Protein AF-A0A7S0RY19-F1 (afdb_monomer_lite)

Radius of gyration: 51.08 Å; chains: 1; bounding box: 83×59×169 Å

Sequence (248 aa):
MREFMHTEQRVLATMATYMGTRSIVTLHELECFVARQEDVERFDSLRLGPIFRVPYVATEFRLPPTMSAVPKVATREVLEVLWGLLDEDRRAHAPGGGGGVRVYRGGEHTVGIPQVAARLASMRGVNSLEELGVRITGLGYFMKPLREVRNEQREAADTYLAALKAQARERQRAQEGELAAQERALAAAVESAPVRLDQFVSTVHAGIAQAVQGLVARLQALQAASGTKEWLQPGAVPSSEDMDSMRE

Foldseek 3Di:
DVVLVVLVVVLVVLLCVVPVVDQKDAPQVNQVSSCVVVVHPGNVVSVPPDSCPPPVLCVQLVADPPDDDAAPDDVVVLLVLVLVLVVQLVLCVPVPRPDGDPPDDDPDSDDDPVSSFVVVCVVVVHDTVNNNRMHGNDCVVVVPVSVVVVVVVVVVVVVVVVVVVVVVVVVVVVVVVVVVVVVVVVVVCVVCVVVVVVVVVVVVVVVVVVVVVVVVVVVVVVVVVVPDDDDDDPDDDDDPPPPPDPDD

Secondary structure (DSSP, 8-state):
-HHHHHHHHHHHHHHHHHHHS-SEEEHHHHHHHHHHHTT-SSGGGGSS--GGGSHHHHHHTT--TT--S-----HHHHHHHHHHHHHHHHHHTSTT--S------SS-----HHHHHHHHHHHHT-S-SGGGTEEES-SHHHHHHHHHHHHHHHHHHHHHHHHHHHHHHHHHHHHHHHHHHHHHHHHHHHHTHHHHHHHHHHHHHHHHHHHHHHHHHHHHHHHHHH-------------TTSSSS---

Organism: NCBI:txid1034604

Structure (mmCIF, N/CA/C/O backbone):
data_AF-A0A7S0RY19-F1
#
_entry.id   AF-A0A7S0RY19-F1
#
loop_
_atom_site.group_PDB
_atom_site.id
_atom_site.type_symbol
_atom_site.label_atom_id
_atom_site.label_alt_id
_atom_site.label_comp_id
_atom_site.label_asym_id
_atom_site.label_entity_id
_atom_site.label_seq_id
_atom_site.pdbx_PDB_ins_code
_atom_site.Cartn_x
_atom_site.Cartn_y
_atom_site.Cartn_z
_atom_site.occupancy
_atom_site.B_iso_or_equiv
_atom_site.auth_seq_id
_atom_site.auth_comp_id
_atom_site.auth_asym_id
_atom_site.auth_atom_id
_atom_site.pdbx_PDB_model_num
ATOM 1 N N . MET A 1 1 ? -16.996 -14.432 40.982 1.00 71.06 1 MET A N 1
ATOM 2 C CA . MET A 1 1 ? -17.257 -12.977 40.847 1.00 71.06 1 MET A CA 1
ATOM 3 C C . MET A 1 1 ? -15.971 -12.149 40.850 1.00 71.06 1 MET A C 1
ATOM 5 O O . MET A 1 1 ? -15.799 -11.385 39.916 1.00 71.06 1 MET A O 1
ATOM 9 N N . ARG A 1 2 ? -15.035 -12.319 41.805 1.00 82.56 2 ARG A N 1
ATOM 10 C CA . ARG A 1 2 ? -13.745 -11.584 41.788 1.00 82.56 2 ARG A CA 1
ATOM 11 C C . ARG A 1 2 ? -12.867 -11.885 40.565 1.00 82.56 2 ARG A C 1
ATOM 13 O O . ARG A 1 2 ? -12.344 -10.954 39.976 1.00 82.56 2 ARG A O 1
ATOM 20 N N . GLU A 1 3 ? -12.751 -13.152 40.169 1.00 84.12 3 GLU A N 1
ATOM 21 C CA . GLU A 1 3 ? -11.958 -13.550 38.991 1.00 84.12 3 GLU A CA 1
ATOM 22 C C . GLU A 1 3 ? -12.498 -12.936 37.696 1.00 84.12 3 GLU A C 1
ATOM 24 O O . GLU A 1 3 ? -11.739 -12.353 36.937 1.00 84.12 3 GLU A O 1
ATOM 29 N N . PHE A 1 4 ? -13.821 -12.966 37.501 1.00 86.25 4 PHE A N 1
ATOM 30 C CA . PHE A 1 4 ? -14.480 -12.337 36.353 1.00 86.25 4 PHE A CA 1
ATOM 31 C C . PHE A 1 4 ? -14.190 -10.831 36.271 1.00 86.25 4 PHE A C 1
ATOM 33 O O . PHE A 1 4 ? -13.752 -10.347 35.234 1.00 86.25 4 PHE A O 1
ATOM 40 N N . MET A 1 5 ? -14.362 -10.111 37.387 1.00 89.75 5 MET A N 1
ATOM 41 C CA . MET A 1 5 ? -14.070 -8.674 37.460 1.00 89.75 5 MET A CA 1
ATOM 42 C C . MET A 1 5 ? -12.592 -8.375 37.177 1.00 89.75 5 MET A C 1
ATOM 44 O O . MET A 1 5 ? -12.265 -7.369 36.555 1.00 89.75 5 MET A O 1
ATOM 48 N N . HIS A 1 6 ? -11.688 -9.252 37.616 1.00 91.00 6 HIS A N 1
ATOM 49 C CA . HIS A 1 6 ? -10.260 -9.101 37.360 1.00 91.00 6 HIS A CA 1
ATOM 50 C C . HIS A 1 6 ? -9.914 -9.310 35.878 1.00 91.00 6 HIS A C 1
ATOM 52 O O . HIS A 1 6 ? -9.160 -8.520 35.310 1.00 91.00 6 HIS A O 1
ATOM 58 N N . THR A 1 7 ? -10.494 -10.328 35.233 1.00 91.50 7 THR A N 1
ATOM 59 C CA . THR A 1 7 ? -10.349 -10.553 33.787 1.00 91.50 7 THR A CA 1
ATOM 60 C C . THR A 1 7 ? -10.906 -9.379 32.989 1.00 91.50 7 THR A C 1
ATOM 62 O O . THR A 1 7 ? -10.226 -8.874 32.101 1.00 91.50 7 THR A O 1
ATOM 65 N N . GLU A 1 8 ? -12.098 -8.889 33.334 1.00 92.62 8 GLU A N 1
ATOM 66 C CA . GLU A 1 8 ? -12.710 -7.732 32.675 1.00 92.62 8 GLU A CA 1
ATOM 67 C C . GLU A 1 8 ? -11.808 -6.489 32.758 1.00 92.62 8 GLU A C 1
ATOM 69 O O . GLU A 1 8 ? -11.529 -5.855 31.741 1.00 92.62 8 GLU A O 1
ATOM 74 N N . GLN A 1 9 ? -11.274 -6.179 33.944 1.00 93.19 9 GLN A N 1
ATOM 75 C CA . GLN A 1 9 ? -10.358 -5.049 34.135 1.00 93.19 9 GLN A CA 1
ATOM 76 C C . GLN A 1 9 ? -9.069 -5.186 33.317 1.00 93.19 9 GLN A C 1
ATOM 78 O O . GLN A 1 9 ? -8.625 -4.214 32.703 1.00 93.19 9 GLN A O 1
ATOM 83 N N . ARG A 1 10 ? -8.470 -6.382 33.279 1.00 94.81 10 ARG A N 1
ATOM 84 C CA . ARG A 1 10 ? -7.261 -6.654 32.484 1.00 94.81 10 ARG A CA 1
ATOM 85 C C . ARG A 1 10 ? -7.514 -6.509 30.986 1.00 94.81 10 ARG A C 1
ATOM 87 O O . ARG A 1 10 ? -6.726 -5.868 30.288 1.00 94.81 10 ARG A O 1
ATOM 94 N N . VAL A 1 11 ? -8.631 -7.046 30.503 1.00 96.00 11 VAL A N 1
ATOM 95 C CA . VAL A 1 11 ? -9.046 -6.933 29.102 1.00 96.00 11 VAL A CA 1
ATOM 96 C C . VAL A 1 11 ? -9.276 -5.471 28.720 1.00 96.00 11 VAL A C 1
ATOM 98 O O . VAL A 1 11 ? -8.753 -5.020 27.701 1.00 96.00 11 VAL A O 1
ATOM 101 N N . LEU A 1 12 ? -9.980 -4.701 29.554 1.00 95.62 12 LEU A N 1
ATOM 102 C CA . LEU A 1 12 ? -10.204 -3.271 29.323 1.00 95.62 12 LEU A CA 1
ATOM 103 C C . LEU A 1 12 ? -8.894 -2.478 29.285 1.00 95.62 12 LEU A C 1
ATOM 105 O O . LEU A 1 12 ? -8.699 -1.670 28.377 1.00 95.62 12 LEU A O 1
ATOM 109 N N . ALA A 1 13 ? -7.973 -2.740 30.217 1.00 96.00 13 ALA A N 1
ATOM 110 C CA . ALA A 1 13 ? -6.650 -2.120 30.212 1.00 96.00 13 ALA A CA 1
ATOM 111 C C . ALA A 1 13 ? -5.887 -2.445 28.916 1.00 96.00 13 ALA A C 1
ATOM 113 O O . ALA A 1 13 ? -5.350 -1.549 28.267 1.00 96.00 13 ALA A O 1
ATOM 114 N N . THR A 1 14 ? -5.919 -3.708 28.486 1.00 96.38 14 THR A N 1
ATOM 115 C CA . THR A 1 14 ? -5.275 -4.180 27.252 1.00 96.38 14 THR A CA 1
ATOM 116 C C . THR A 1 14 ? -5.845 -3.488 26.014 1.00 96.38 14 THR A C 1
ATOM 118 O O . THR A 1 14 ? -5.090 -3.011 25.163 1.00 96.38 14 THR A O 1
ATOM 121 N N . MET A 1 15 ? -7.174 -3.376 25.920 1.00 96.81 15 MET A N 1
ATOM 122 C CA . MET A 1 15 ? -7.850 -2.661 24.835 1.00 96.81 15 MET A CA 1
ATOM 123 C C . MET A 1 15 ? -7.471 -1.180 24.809 1.00 96.81 15 MET A C 1
ATOM 125 O O . MET A 1 15 ? -7.141 -0.647 23.747 1.00 96.81 15 MET A O 1
ATOM 129 N N . ALA A 1 16 ? -7.482 -0.521 25.969 1.00 95.56 16 ALA A N 1
ATOM 130 C CA . ALA A 1 16 ? -7.140 0.891 26.086 1.00 95.56 16 ALA A CA 1
ATOM 131 C C . ALA A 1 16 ? -5.687 1.156 25.673 1.00 95.56 16 ALA A C 1
ATOM 133 O O . ALA A 1 16 ? -5.424 2.067 24.888 1.00 95.56 16 ALA A O 1
ATOM 134 N N . THR A 1 17 ? -4.742 0.320 26.111 1.00 95.50 17 THR A N 1
ATOM 135 C CA . THR A 1 17 ? -3.338 0.411 25.687 1.00 95.50 17 THR A CA 1
ATOM 136 C C . THR A 1 17 ? -3.181 0.156 24.185 1.00 95.50 17 THR A C 1
ATOM 138 O O . THR A 1 17 ? -2.469 0.898 23.503 1.00 95.50 17 THR A O 1
ATOM 141 N N . TYR A 1 18 ? -3.866 -0.851 23.632 1.00 95.31 18 TYR A N 1
ATOM 142 C CA . TYR A 1 18 ? -3.811 -1.148 22.197 1.00 95.31 18 TYR A CA 1
ATOM 143 C C . TYR A 1 18 ? -4.299 0.030 21.347 1.00 95.31 18 TYR A C 1
ATOM 145 O O . TYR A 1 18 ? -3.664 0.378 20.350 1.00 95.31 18 TYR A O 1
ATOM 153 N N . MET A 1 19 ? -5.413 0.646 21.750 1.00 93.75 19 MET A N 1
ATOM 154 C CA . MET A 1 19 ? -6.037 1.761 21.037 1.00 93.75 19 MET A CA 1
ATOM 155 C C . MET A 1 19 ? -5.356 3.107 21.278 1.00 93.75 19 MET A C 1
ATOM 157 O O . MET A 1 19 ? -5.422 3.975 20.410 1.00 93.75 19 MET A O 1
ATOM 161 N N . GLY A 1 20 ? -4.717 3.294 22.434 1.00 91.19 20 GLY A N 1
ATOM 162 C CA . GLY A 1 20 ? -3.959 4.503 22.758 1.00 91.19 20 GLY A CA 1
ATOM 163 C C . GLY A 1 20 ? -2.620 4.594 22.023 1.00 91.19 20 GLY A C 1
ATOM 164 O O . GLY A 1 20 ? -2.109 5.687 21.809 1.00 91.19 20 GLY A O 1
ATOM 165 N N . THR A 1 21 ? -2.064 3.459 21.595 1.00 90.38 21 THR A N 1
ATOM 166 C CA . THR A 1 21 ? -0.763 3.388 20.905 1.00 90.38 21 THR A CA 1
ATOM 167 C C . THR A 1 21 ? -0.866 3.388 19.379 1.00 90.38 21 THR A C 1
ATOM 169 O O . THR A 1 21 ? 0.157 3.443 18.699 1.00 90.38 21 TH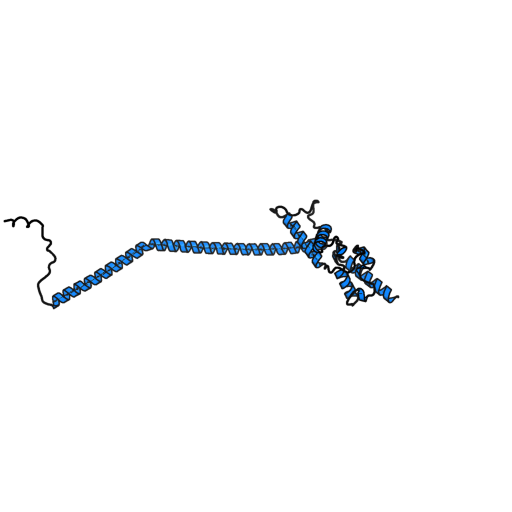R A O 1
ATOM 172 N N . ARG A 1 22 ? -2.079 3.326 18.813 1.00 91.44 22 ARG A N 1
ATOM 173 C CA . ARG A 1 22 ? -2.298 3.184 17.367 1.00 91.44 22 ARG A CA 1
ATOM 174 C C . ARG A 1 22 ? -3.290 4.208 16.840 1.00 91.44 22 ARG A C 1
ATOM 176 O O . ARG A 1 22 ? -4.377 4.375 17.385 1.00 91.44 22 ARG A O 1
ATOM 183 N N . SER A 1 23 ? -2.936 4.844 15.724 1.00 91.44 23 SER A N 1
ATOM 184 C CA . SER A 1 23 ? -3.823 5.804 15.054 1.00 91.44 23 SER A CA 1
ATOM 185 C C . SER A 1 23 ? -4.816 5.154 14.090 1.00 91.44 23 SER A C 1
ATOM 187 O O . SER A 1 23 ? -5.835 5.761 13.774 1.00 91.44 23 SER A O 1
ATOM 189 N N . ILE A 1 24 ? -4.530 3.932 13.633 1.00 93.75 24 ILE A N 1
ATOM 190 C CA . ILE A 1 24 ? -5.435 3.087 12.848 1.00 93.75 24 ILE A CA 1
ATOM 191 C C . ILE A 1 24 ? -5.617 1.792 13.631 1.00 93.75 24 ILE A C 1
ATOM 193 O O . ILE A 1 24 ? -4.640 1.145 14.008 1.00 93.75 24 ILE A O 1
ATOM 197 N N . VAL A 1 25 ? -6.868 1.446 13.905 1.00 95.44 25 VAL A N 1
ATOM 198 C CA . VAL A 1 25 ? -7.249 0.279 14.694 1.00 95.44 25 VAL A CA 1
ATOM 199 C C . VAL A 1 25 ? -8.407 -0.396 13.979 1.00 95.44 25 VAL A C 1
ATOM 201 O O . VAL A 1 25 ? -9.412 0.248 13.680 1.00 95.44 25 VAL A O 1
ATOM 204 N N . THR A 1 26 ? -8.286 -1.693 13.725 1.00 96.69 26 THR A N 1
ATOM 205 C CA . THR A 1 26 ? -9.406 -2.516 13.268 1.00 96.69 26 THR A CA 1
ATOM 206 C C . THR A 1 26 ? -9.917 -3.366 14.422 1.00 96.69 26 THR A C 1
ATOM 208 O O . THR A 1 26 ? -9.141 -3.850 15.251 1.00 96.69 26 THR A O 1
ATOM 211 N N . LEU A 1 27 ? -11.232 -3.547 14.494 1.00 96.38 27 LEU A N 1
ATOM 212 C CA . LEU A 1 27 ? -11.869 -4.342 15.535 1.00 96.38 27 LEU A CA 1
ATOM 213 C C . LEU A 1 27 ? -11.418 -5.804 15.465 1.00 96.38 27 LEU A C 1
ATOM 215 O O . LEU A 1 27 ? -11.209 -6.434 16.497 1.00 96.38 27 LEU A O 1
ATOM 219 N N . HIS A 1 28 ? -11.196 -6.311 14.252 1.00 96.25 28 HIS A N 1
ATOM 220 C CA . HIS A 1 28 ? -10.679 -7.653 14.013 1.00 96.25 28 HIS A CA 1
ATOM 221 C C . HIS A 1 28 ? -9.291 -7.875 14.628 1.00 96.25 28 HIS A C 1
ATOM 223 O O . HIS A 1 28 ? -9.062 -8.869 15.319 1.00 96.25 28 HIS A O 1
ATOM 229 N N . GLU A 1 29 ? -8.353 -6.951 14.411 1.00 96.81 29 GLU A N 1
ATOM 230 C CA . GLU A 1 29 ? -7.007 -7.084 14.974 1.00 96.81 29 GLU A CA 1
ATOM 231 C C . GLU A 1 29 ? -6.984 -6.808 16.476 1.00 96.81 29 GLU A C 1
ATOM 233 O O . GLU A 1 29 ? -6.188 -7.430 17.178 1.00 96.81 29 GLU A O 1
ATOM 238 N N . LEU A 1 30 ? -7.863 -5.934 16.982 1.00 97.06 30 LEU A N 1
ATOM 239 C CA . LEU A 1 30 ? -8.049 -5.741 18.420 1.00 97.06 30 LEU A CA 1
ATOM 240 C C . LEU A 1 30 ? -8.539 -7.034 19.088 1.00 97.06 30 LEU A C 1
ATOM 242 O O . LEU A 1 30 ? -7.975 -7.447 20.099 1.00 97.06 30 LEU A O 1
ATOM 246 N N . GLU A 1 31 ? -9.540 -7.697 18.508 1.00 96.44 31 GLU A N 1
ATOM 247 C CA . GLU A 1 31 ? -10.066 -8.979 18.988 1.00 96.44 31 GLU A CA 1
ATOM 248 C C . GLU A 1 31 ? -8.975 -10.049 19.050 1.00 96.44 31 GLU A C 1
ATOM 250 O O . GLU A 1 31 ? -8.756 -10.673 20.090 1.00 96.44 31 GLU A O 1
ATOM 255 N N . CYS A 1 32 ? -8.234 -10.203 17.951 1.00 95.81 32 CYS A N 1
ATOM 256 C CA . CYS A 1 32 ? -7.119 -11.138 17.862 1.00 95.81 32 CYS A CA 1
ATOM 257 C C . CYS A 1 32 ? -5.994 -10.788 18.846 1.00 95.81 32 CYS A C 1
ATOM 259 O O . CYS A 1 32 ? -5.360 -11.683 19.403 1.00 95.81 32 CYS A O 1
ATOM 261 N N . PHE A 1 33 ? -5.719 -9.500 19.061 1.00 96.56 33 PHE A N 1
ATOM 262 C CA . PHE A 1 33 ? -4.698 -9.059 20.003 1.00 96.56 33 PHE A CA 1
ATOM 263 C C . PHE A 1 33 ? -5.080 -9.397 21.441 1.00 96.56 33 PHE A C 1
ATOM 265 O O . PHE A 1 33 ? -4.265 -9.974 22.153 1.00 96.56 33 PHE A O 1
ATOM 272 N N . VAL A 1 34 ? -6.310 -9.088 21.855 1.00 96.69 34 VAL A N 1
ATOM 273 C CA . VAL A 1 34 ? -6.777 -9.392 23.212 1.00 96.69 34 VAL A CA 1
ATOM 274 C C . VAL A 1 34 ? -6.789 -10.898 23.457 1.00 96.69 34 VAL A C 1
ATOM 276 O O . VAL A 1 34 ? -6.270 -11.337 24.478 1.00 96.69 34 VAL A O 1
ATOM 279 N N . ALA A 1 35 ? -7.296 -11.695 22.510 1.00 95.69 35 ALA A N 1
ATOM 280 C CA . ALA A 1 35 ? -7.290 -13.153 22.631 1.00 95.69 35 ALA A CA 1
ATOM 281 C C . ALA A 1 35 ? -5.867 -13.703 22.851 1.00 95.69 35 ALA A C 1
ATOM 283 O O . ALA A 1 35 ? -5.640 -14.499 23.756 1.00 95.69 35 ALA A O 1
ATOM 284 N N . ARG A 1 36 ? -4.882 -13.192 22.098 1.00 96.12 36 ARG A N 1
ATOM 285 C CA . ARG A 1 36 ? -3.467 -13.557 22.275 1.00 96.12 36 ARG A CA 1
ATOM 286 C C . ARG A 1 36 ? -2.879 -13.101 23.610 1.00 96.12 36 ARG A C 1
ATOM 288 O O . ARG A 1 36 ? -2.062 -13.820 24.166 1.00 96.12 36 ARG A O 1
ATOM 295 N N . GLN A 1 37 ? -3.235 -11.914 24.102 1.00 95.81 37 GLN A N 1
ATOM 296 C CA . GLN A 1 37 ? -2.739 -11.416 25.393 1.00 95.81 37 GLN A CA 1
ATOM 297 C C . GLN A 1 37 ? -3.299 -12.206 26.580 1.00 95.81 37 GLN A C 1
ATOM 299 O O . GLN A 1 37 ? -2.629 -12.336 27.599 1.00 95.81 37 GLN A O 1
ATOM 304 N N . GLU A 1 38 ? -4.508 -12.743 26.439 1.00 94.12 38 GLU A N 1
ATOM 305 C CA . GLU A 1 38 ? -5.159 -13.578 27.451 1.00 94.12 38 GLU A CA 1
ATOM 306 C C . GLU A 1 38 ? -4.889 -15.083 27.268 1.00 94.12 38 GLU A C 1
ATOM 308 O O . GLU A 1 38 ? -5.468 -15.889 27.990 1.00 94.12 38 GLU A O 1
ATOM 313 N N . ASP A 1 39 ? -4.015 -15.460 26.327 1.00 94.62 39 ASP A N 1
ATOM 314 C CA . ASP A 1 39 ? -3.657 -16.850 26.001 1.00 94.62 39 ASP A CA 1
ATOM 315 C C . ASP A 1 39 ? -4.877 -17.746 25.696 1.00 94.62 39 ASP A C 1
ATOM 317 O O . ASP A 1 39 ? -4.993 -18.890 26.134 1.00 94.62 39 ASP A O 1
ATOM 321 N N . VAL A 1 40 ? -5.828 -17.202 24.930 1.00 95.00 40 VAL A N 1
ATOM 322 C CA . VAL A 1 40 ? -7.027 -17.912 24.463 1.00 95.00 40 VAL A CA 1
ATOM 323 C C . VAL A 1 40 ? -7.124 -17.900 22.938 1.00 95.00 40 VAL A C 1
ATOM 325 O O . VAL A 1 40 ? -6.678 -16.970 22.270 1.00 95.00 40 VAL A O 1
ATOM 328 N N . GLU A 1 41 ? -7.762 -18.921 22.359 1.00 93.81 41 GLU A N 1
ATOM 329 C CA . GLU A 1 41 ? -7.923 -19.016 20.897 1.00 93.81 41 GLU A CA 1
ATOM 330 C C . GLU A 1 41 ? -8.796 -17.881 20.331 1.00 93.81 41 GLU A C 1
ATOM 332 O O . GLU A 1 41 ? -8.532 -17.363 19.245 1.00 93.81 41 GLU A O 1
ATOM 337 N N . ARG A 1 42 ? -9.863 -17.507 21.050 1.00 93.25 42 ARG A N 1
ATOM 338 C CA . ARG A 1 42 ? -10.876 -16.536 20.610 1.00 93.25 42 ARG A CA 1
ATOM 339 C C . ARG A 1 42 ? -11.347 -15.685 21.776 1.00 93.25 42 ARG A C 1
ATOM 341 O O . ARG A 1 42 ? -11.389 -16.158 22.910 1.00 93.25 42 ARG A O 1
ATOM 348 N N . PHE A 1 43 ? -11.772 -14.460 21.478 1.00 93.69 43 PHE A N 1
ATOM 349 C CA . PHE A 1 43 ? -12.294 -13.532 22.482 1.00 93.69 43 PHE A CA 1
ATOM 350 C C . PHE A 1 43 ? -13.498 -14.106 23.247 1.00 93.69 43 PHE A C 1
ATOM 352 O O . PHE A 1 43 ? -13.581 -13.957 24.463 1.00 93.69 43 PHE A O 1
ATOM 359 N N . ASP A 1 44 ? -14.374 -14.849 22.566 1.00 91.69 44 ASP A N 1
ATOM 360 C CA . ASP A 1 44 ? -15.553 -15.483 23.172 1.00 91.69 44 ASP A CA 1
ATOM 361 C C . ASP A 1 44 ? -15.210 -16.423 24.344 1.00 91.69 44 ASP A C 1
ATOM 363 O O . ASP A 1 44 ? -16.006 -16.576 25.276 1.00 91.69 44 ASP A O 1
ATOM 367 N N . SER A 1 45 ? -14.003 -17.004 24.360 1.00 93.44 45 SER A N 1
ATOM 368 C CA . SER A 1 45 ? -13.525 -17.862 25.453 1.00 93.44 45 SER A CA 1
ATOM 369 C C . SER A 1 45 ? -13.395 -17.118 26.787 1.00 93.44 45 SER A C 1
ATOM 371 O O . SER A 1 45 ? -13.438 -17.748 27.844 1.00 93.44 45 SER A O 1
ATOM 373 N N . LEU A 1 46 ? -13.301 -15.784 26.760 1.00 91.50 46 LEU A N 1
ATOM 374 C CA . LEU A 1 46 ? -13.219 -14.931 27.949 1.00 91.50 46 LEU A CA 1
ATOM 375 C C . LEU A 1 46 ? -14.568 -14.769 28.663 1.00 91.50 46 LEU A C 1
ATOM 377 O O . LEU A 1 46 ? -14.612 -14.231 29.766 1.00 91.50 46 LEU A O 1
ATOM 381 N N . ARG A 1 47 ? -15.676 -15.230 28.058 1.00 91.06 47 ARG A N 1
ATOM 382 C CA . ARG A 1 47 ? -17.045 -15.117 28.600 1.00 91.06 47 ARG A CA 1
ATOM 383 C C . ARG A 1 47 ? -17.486 -13.675 28.899 1.00 91.06 47 ARG A C 1
ATOM 385 O O . ARG A 1 47 ? -18.409 -13.466 29.681 1.00 91.06 47 ARG A O 1
ATOM 392 N N . LEU A 1 48 ? -16.869 -12.693 28.239 1.00 90.56 48 LEU A N 1
ATOM 393 C CA . LEU A 1 48 ? -17.249 -11.272 28.284 1.00 90.56 48 LEU A CA 1
ATOM 394 C C . LEU A 1 48 ? -18.316 -10.915 27.230 1.00 90.56 48 LEU A C 1
ATOM 396 O O . LEU A 1 48 ? -18.668 -9.750 27.058 1.00 90.56 48 LEU A O 1
ATOM 400 N N . GLY A 1 49 ? -18.828 -11.924 26.518 1.00 90.56 49 GLY A N 1
ATOM 401 C CA . GLY A 1 49 ? -19.625 -11.742 25.310 1.00 90.56 49 GLY A CA 1
ATOM 402 C C . GLY A 1 49 ? -18.747 -11.405 24.100 1.00 90.56 49 GLY A C 1
ATOM 403 O O . GLY A 1 49 ? -17.522 -11.430 24.203 1.00 90.56 49 GLY A O 1
ATOM 404 N N . PRO A 1 50 ? -19.355 -11.103 22.946 1.00 92.75 50 PRO A N 1
ATOM 405 C CA . PRO A 1 50 ? -18.599 -10.742 21.759 1.00 92.75 50 PRO A CA 1
ATOM 406 C C . PRO A 1 50 ? -18.011 -9.332 21.891 1.00 92.75 50 PRO A C 1
ATOM 408 O O . PRO A 1 50 ? -18.645 -8.425 22.439 1.00 92.75 50 PRO A O 1
ATOM 411 N N . ILE A 1 51 ? -16.822 -9.116 21.326 1.00 94.75 51 ILE A N 1
ATOM 412 C CA . ILE A 1 51 ? -16.054 -7.873 21.510 1.00 94.75 51 ILE A CA 1
ATOM 413 C C . ILE A 1 51 ? -16.826 -6.603 21.114 1.00 94.75 51 ILE A C 1
ATOM 415 O O . ILE A 1 51 ? -16.719 -5.580 21.784 1.00 94.75 51 ILE A O 1
ATOM 419 N N . PHE A 1 52 ? -17.666 -6.669 20.078 1.00 93.00 52 PHE A N 1
ATOM 420 C CA . PHE A 1 52 ? -18.469 -5.535 19.603 1.00 93.00 52 PHE A CA 1
ATOM 421 C C . PHE A 1 52 ? -19.608 -5.132 20.556 1.00 93.00 52 PHE A C 1
ATOM 423 O O . PHE A 1 52 ? -20.205 -4.072 20.381 1.00 93.00 52 PHE A O 1
ATOM 430 N N . ARG A 1 53 ? -19.929 -5.960 21.560 1.00 91.88 53 ARG A N 1
ATOM 431 C CA . ARG A 1 53 ? -20.913 -5.644 22.609 1.00 91.88 53 ARG A CA 1
ATOM 432 C C . ARG A 1 53 ? -20.271 -5.095 23.880 1.00 91.88 53 ARG A C 1
ATOM 434 O O . ARG A 1 53 ? -20.996 -4.620 24.749 1.00 91.88 53 ARG A O 1
ATOM 441 N N . VAL A 1 54 ? -18.941 -5.111 23.983 1.00 92.06 54 VAL A N 1
ATOM 442 C CA . VAL A 1 54 ? -18.230 -4.493 25.106 1.00 92.06 54 VAL A CA 1
ATOM 443 C C . VAL A 1 54 ? -18.458 -2.975 25.046 1.00 92.06 54 VAL A C 1
ATOM 445 O O . VAL A 1 54 ? -18.111 -2.365 24.031 1.00 92.06 54 VAL A O 1
ATOM 448 N N . PRO A 1 55 ? -19.004 -2.329 26.099 1.00 91.69 55 PRO A N 1
ATOM 449 C CA . PRO A 1 55 ? -19.391 -0.913 26.049 1.00 91.69 55 PRO A CA 1
ATOM 450 C C . PRO A 1 55 ? -18.260 0.029 25.630 1.00 91.69 55 PRO A C 1
ATOM 452 O O . PRO A 1 55 ? -18.476 0.967 24.861 1.00 91.69 55 PRO A O 1
ATOM 455 N N . TYR A 1 56 ? -17.040 -0.254 26.091 1.00 93.44 56 TYR A N 1
ATOM 456 C CA . TYR A 1 56 ? -15.849 0.508 25.727 1.00 93.44 56 TYR A CA 1
ATOM 457 C C . TYR A 1 56 ? -15.585 0.471 24.214 1.00 93.44 56 TYR A C 1
ATOM 459 O O . TYR A 1 56 ? -15.419 1.509 23.580 1.00 93.44 56 TYR A O 1
ATOM 467 N N . VAL A 1 57 ? -15.641 -0.721 23.616 1.00 94.50 57 VAL A N 1
ATOM 468 C CA . VAL A 1 57 ? -15.431 -0.934 22.179 1.00 94.50 57 VAL A CA 1
ATOM 469 C C . VAL A 1 57 ? -16.560 -0.317 21.358 1.00 94.50 57 VAL A C 1
ATOM 471 O O . VAL A 1 57 ? -16.297 0.404 20.397 1.00 94.50 57 VAL A O 1
ATOM 474 N N . ALA A 1 58 ? -17.814 -0.553 21.750 1.00 92.81 58 ALA A N 1
ATOM 475 C CA . ALA A 1 58 ? -18.975 0.004 21.062 1.00 92.81 58 ALA A CA 1
ATOM 476 C C . ALA A 1 58 ? -18.910 1.539 20.987 1.00 92.81 58 ALA A C 1
ATOM 478 O O . ALA A 1 58 ? -19.249 2.122 19.958 1.00 92.81 58 ALA A O 1
ATOM 479 N N . THR A 1 59 ? -18.410 2.179 22.049 1.00 92.75 59 THR A N 1
ATOM 480 C CA . THR A 1 59 ? -18.249 3.637 22.123 1.00 92.75 59 THR A CA 1
ATOM 481 C C . THR A 1 59 ? -17.074 4.129 21.275 1.00 92.75 59 THR A C 1
ATOM 483 O O . THR A 1 59 ? -17.246 5.040 20.467 1.00 92.75 59 THR A O 1
ATOM 486 N N . GLU A 1 60 ? -15.892 3.521 21.410 1.00 93.38 60 GLU A N 1
ATOM 487 C CA . GLU A 1 60 ? -14.676 3.961 20.705 1.00 93.38 60 GLU A CA 1
ATOM 488 C C . GLU A 1 60 ? -14.764 3.795 19.183 1.00 93.38 60 GLU A C 1
ATOM 490 O O . GLU A 1 60 ? -14.219 4.612 18.439 1.00 93.38 60 GLU A O 1
ATOM 495 N N . PHE A 1 61 ? -15.461 2.759 18.711 1.00 94.12 61 PHE A N 1
ATOM 496 C CA . PHE A 1 61 ? -15.653 2.492 17.283 1.00 94.12 61 PHE A CA 1
ATOM 497 C C . PHE A 1 61 ? -16.992 2.999 16.738 1.00 94.12 61 PHE A C 1
ATOM 499 O O . PHE A 1 61 ? -17.227 2.885 15.538 1.00 94.12 61 PHE A O 1
ATOM 506 N N . ARG A 1 62 ? -17.869 3.539 17.600 1.00 93.31 62 ARG A N 1
ATOM 507 C CA . ARG A 1 62 ? -19.223 4.004 17.243 1.00 93.31 62 ARG A CA 1
ATOM 508 C C . ARG A 1 62 ? -20.029 2.949 16.475 1.00 93.31 62 ARG A C 1
ATOM 510 O O . ARG A 1 62 ? -20.699 3.255 15.494 1.00 93.31 62 ARG A O 1
ATOM 517 N N . LEU A 1 63 ? -19.935 1.697 16.918 1.00 92.94 63 LEU A N 1
ATOM 518 C CA . LEU A 1 63 ? -20.481 0.554 16.187 1.00 92.94 63 LEU A CA 1
ATOM 519 C C . LEU A 1 63 ? -22.009 0.648 16.063 1.00 92.94 63 LEU A C 1
ATOM 521 O O . LEU A 1 63 ? -22.684 0.998 17.038 1.00 92.94 63 LEU A O 1
ATOM 525 N N . PRO A 1 64 ? -22.584 0.283 14.904 1.00 91.56 64 PRO A N 1
ATOM 526 C CA . PRO A 1 64 ? -24.026 0.253 14.755 1.00 91.56 64 PRO A CA 1
ATOM 527 C C . PRO A 1 64 ? -24.623 -0.855 15.641 1.00 91.56 64 PRO A C 1
ATOM 529 O O . PRO A 1 64 ? -24.079 -1.960 15.722 1.00 91.56 64 PRO A O 1
ATOM 532 N N . PRO A 1 65 ? -25.785 -0.627 16.277 1.00 87.06 65 PRO A N 1
ATOM 533 C CA . PRO A 1 65 ? -26.407 -1.620 17.157 1.00 87.06 65 PRO A CA 1
ATOM 534 C C . PRO A 1 65 ? -26.825 -2.902 16.414 1.00 87.06 65 PRO A C 1
ATOM 536 O O . PRO A 1 65 ? -26.950 -3.965 17.034 1.00 87.06 65 PRO A O 1
ATOM 539 N N . THR A 1 66 ? -27.015 -2.797 15.094 1.00 88.56 66 THR A N 1
ATOM 540 C CA . THR A 1 66 ? -27.358 -3.876 14.156 1.00 88.56 66 THR A CA 1
ATOM 541 C C . THR A 1 66 ? -26.181 -4.791 13.816 1.00 88.56 66 THR A C 1
ATOM 543 O O . THR A 1 66 ? -26.382 -5.814 13.164 1.00 88.56 66 THR A O 1
ATOM 546 N N . MET A 1 67 ? -24.964 -4.467 14.263 1.00 89.88 67 MET A N 1
ATOM 547 C CA . MET A 1 67 ? -23.780 -5.290 14.039 1.00 89.88 67 MET A CA 1
ATOM 548 C C . MET A 1 67 ? -23.945 -6.673 14.682 1.00 89.88 67 MET A C 1
ATOM 550 O O . MET A 1 67 ? -24.242 -6.804 15.877 1.00 89.88 67 MET A O 1
ATOM 554 N N . SER A 1 68 ? -23.763 -7.710 13.867 1.00 89.81 68 SER A N 1
ATOM 555 C CA . SER A 1 68 ? -23.945 -9.113 14.256 1.00 89.81 68 SER A CA 1
ATOM 556 C C . SER A 1 68 ? -22.636 -9.897 14.338 1.00 89.81 68 SER A C 1
ATOM 558 O O . SER A 1 68 ? -22.578 -10.905 15.037 1.00 89.81 68 SER A O 1
ATOM 560 N N . ALA A 1 69 ? -21.586 -9.437 13.657 1.00 91.25 69 ALA A N 1
ATOM 561 C CA . ALA A 1 69 ? -20.272 -10.064 13.637 1.00 91.25 69 ALA A CA 1
ATOM 562 C C . ALA A 1 69 ? -19.174 -9.015 13.428 1.00 91.25 69 ALA A C 1
ATOM 564 O O . ALA A 1 69 ? -19.448 -7.924 12.928 1.00 91.25 69 ALA A O 1
ATOM 565 N N . VAL A 1 70 ? -17.933 -9.364 13.778 1.00 91.44 70 VAL A N 1
ATOM 566 C CA . VAL A 1 70 ? -16.744 -8.536 13.530 1.00 91.44 70 VAL A CA 1
ATOM 567 C C . VAL A 1 70 ? -16.317 -8.660 12.057 1.00 91.44 70 VAL A C 1
ATOM 569 O O . VAL A 1 70 ? -15.965 -9.760 11.617 1.00 91.44 70 VAL A O 1
ATOM 572 N N . PRO A 1 71 ? -16.314 -7.566 11.273 1.00 93.06 71 PRO A N 1
ATOM 573 C CA . PRO A 1 71 ? -15.800 -7.556 9.913 1.00 93.06 71 PRO A CA 1
ATOM 574 C C . PRO A 1 71 ? -14.310 -7.872 9.908 1.00 93.06 71 PRO A C 1
ATOM 576 O O . PRO A 1 71 ? -13.539 -7.297 10.675 1.00 93.06 71 PRO A O 1
ATOM 579 N N . LYS A 1 72 ? -13.883 -8.754 9.004 1.00 94.44 72 LYS A N 1
ATOM 580 C CA . LYS A 1 72 ? -12.471 -9.118 8.828 1.00 94.44 72 LYS A CA 1
ATOM 581 C C . LYS A 1 72 ? -11.739 -8.072 7.989 1.00 94.44 72 LYS A C 1
ATOM 583 O O . LYS A 1 72 ? -11.340 -8.340 6.859 1.00 94.44 72 LYS A O 1
ATOM 588 N N . VAL A 1 73 ? -11.604 -6.873 8.541 1.00 95.19 73 VAL A N 1
ATOM 589 C CA . VAL A 1 73 ? -10.814 -5.784 7.959 1.00 95.19 73 VAL A CA 1
ATOM 590 C C . VAL A 1 73 ? -9.484 -5.714 8.695 1.00 95.19 73 VAL A C 1
ATOM 592 O O . VAL A 1 73 ? -9.463 -5.685 9.921 1.00 95.19 73 VAL A O 1
ATOM 595 N N . ALA A 1 74 ? -8.378 -5.711 7.955 1.00 94.50 74 ALA A N 1
ATOM 596 C CA . ALA A 1 74 ? -7.031 -5.613 8.517 1.00 94.50 74 ALA A CA 1
ATOM 597 C C . ALA A 1 74 ? -6.489 -4.185 8.383 1.00 94.50 74 ALA A C 1
ATOM 599 O O . ALA A 1 74 ? -6.818 -3.485 7.423 1.00 94.50 74 ALA A O 1
ATOM 600 N N . THR A 1 75 ? -5.588 -3.761 9.276 1.00 93.06 75 THR A N 1
ATOM 601 C CA . THR A 1 75 ? -4.945 -2.436 9.173 1.00 93.06 75 THR A CA 1
ATOM 602 C C . THR A 1 75 ? -4.221 -2.279 7.837 1.00 93.06 75 THR A C 1
ATOM 604 O O . THR A 1 75 ? -4.239 -1.202 7.244 1.00 93.06 75 THR A O 1
ATOM 607 N N . ARG A 1 76 ? -3.642 -3.367 7.312 1.00 92.56 76 ARG A N 1
ATOM 608 C CA . ARG A 1 76 ? -3.016 -3.394 5.983 1.00 92.56 76 ARG A CA 1
ATOM 609 C C . ARG A 1 76 ? -3.953 -2.894 4.882 1.00 92.56 76 ARG A C 1
ATOM 611 O O . ARG A 1 76 ? -3.518 -2.119 4.042 1.00 92.56 76 ARG A O 1
ATOM 618 N N . GLU A 1 77 ? -5.217 -3.301 4.899 1.00 94.06 77 GLU A N 1
ATOM 619 C CA . GLU A 1 77 ? -6.192 -2.888 3.887 1.00 94.06 77 GLU A CA 1
ATOM 620 C C . GLU A 1 77 ? -6.454 -1.376 3.947 1.00 94.06 77 GLU A C 1
ATOM 622 O O . GLU A 1 77 ? -6.496 -0.699 2.922 1.00 94.06 77 GLU A O 1
ATOM 627 N N . VAL A 1 78 ? -6.542 -0.818 5.158 1.00 93.25 78 VAL A N 1
ATOM 628 C CA . VAL A 1 78 ? -6.671 0.633 5.364 1.00 93.25 78 VAL A CA 1
ATOM 629 C C . VAL A 1 78 ? -5.444 1.372 4.819 1.00 93.25 78 VAL A C 1
ATOM 631 O O . VAL A 1 78 ? -5.582 2.410 4.171 1.00 93.25 78 VAL A O 1
ATO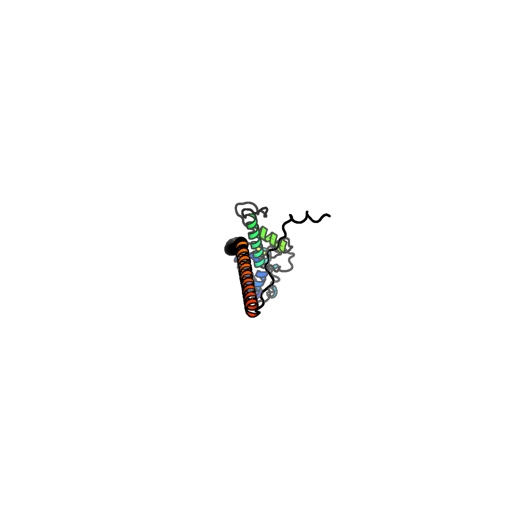M 634 N N . LEU A 1 79 ? -4.243 0.829 5.044 1.00 91.19 79 LEU A N 1
ATOM 635 C CA . LEU A 1 79 ? -2.996 1.391 4.522 1.00 91.19 79 LEU A CA 1
ATOM 636 C C . LEU A 1 79 ? -2.915 1.306 2.992 1.00 91.19 79 LEU A C 1
ATOM 638 O O . LEU A 1 79 ? -2.449 2.252 2.367 1.00 91.19 79 LEU A O 1
ATOM 642 N N . GLU A 1 80 ? -3.397 0.225 2.379 1.00 91.50 80 GLU A N 1
ATOM 643 C CA . GLU A 1 80 ? -3.466 0.079 0.919 1.00 91.50 80 GLU A CA 1
ATOM 644 C C . GLU A 1 80 ? -4.430 1.100 0.294 1.00 91.50 80 GLU A C 1
ATOM 646 O O . GLU A 1 80 ? -4.109 1.710 -0.728 1.00 91.50 80 GLU A O 1
ATOM 651 N N . VAL A 1 81 ? -5.572 1.364 0.939 1.00 92.44 81 VAL A N 1
ATOM 652 C CA . VAL A 1 81 ? -6.492 2.437 0.526 1.00 92.44 81 VAL A CA 1
ATOM 653 C C . VAL A 1 81 ? -5.829 3.808 0.641 1.00 92.44 81 VAL A C 1
ATOM 655 O O . VAL A 1 81 ? -5.867 4.590 -0.311 1.00 92.44 81 VAL A O 1
ATOM 658 N N . LEU A 1 82 ? -5.196 4.098 1.781 1.00 89.69 82 LEU A N 1
ATOM 659 C CA . LEU A 1 82 ? -4.459 5.347 1.990 1.00 89.69 82 LEU A CA 1
ATOM 660 C C . LEU A 1 82 ? -3.385 5.542 0.911 1.00 89.69 82 LEU A C 1
ATOM 662 O O . LEU A 1 82 ? -3.249 6.628 0.351 1.00 89.69 82 LEU A O 1
ATOM 666 N N . TRP A 1 83 ? -2.653 4.478 0.594 1.00 86.56 83 TRP A N 1
ATOM 667 C CA . TRP A 1 83 ? -1.620 4.470 -0.432 1.00 86.56 83 TRP A CA 1
ATOM 668 C C . TRP A 1 83 ? -2.169 4.767 -1.829 1.00 86.56 83 TRP A C 1
ATOM 670 O O . TRP A 1 83 ? -1.626 5.616 -2.535 1.00 86.56 83 TRP A O 1
ATOM 680 N N . GLY A 1 84 ? -3.276 4.124 -2.213 1.00 88.00 84 GLY A N 1
ATOM 681 C CA . GLY A 1 84 ? -3.940 4.378 -3.492 1.00 88.00 84 GLY A CA 1
ATOM 682 C C . GLY A 1 84 ? -4.410 5.828 -3.629 1.00 88.00 84 GLY A C 1
ATOM 683 O O . GLY A 1 84 ? -4.185 6.454 -4.662 1.00 88.00 84 GLY A O 1
ATOM 684 N N . LEU A 1 85 ? -4.982 6.394 -2.564 1.00 86.19 85 LEU A N 1
ATOM 685 C CA . LEU A 1 85 ? -5.423 7.792 -2.544 1.00 86.19 85 LEU A CA 1
ATOM 686 C C . LEU A 1 85 ? -4.252 8.778 -2.669 1.00 86.19 85 LEU A C 1
ATOM 688 O O . LEU A 1 85 ? -4.374 9.783 -3.366 1.00 86.19 85 LEU A O 1
ATOM 692 N N . LEU A 1 86 ? -3.105 8.489 -2.043 1.00 80.69 86 LEU A N 1
ATOM 693 C CA . LEU A 1 86 ? -1.892 9.302 -2.195 1.00 80.69 86 LEU A CA 1
ATOM 694 C C . LEU A 1 86 ? -1.354 9.270 -3.635 1.00 80.69 86 LEU A C 1
ATOM 696 O O . LEU A 1 86 ? -0.868 10.285 -4.138 1.00 80.69 86 LEU A O 1
ATOM 700 N N . ASP A 1 87 ? -1.450 8.127 -4.317 1.00 79.19 87 ASP A N 1
ATOM 701 C CA . ASP A 1 87 ? -1.069 8.015 -5.727 1.00 79.19 87 ASP A CA 1
ATOM 702 C C . ASP A 1 87 ? -2.023 8.782 -6.654 1.00 79.19 87 ASP A C 1
ATOM 704 O O . ASP A 1 87 ? -1.566 9.439 -7.593 1.00 79.19 87 ASP A O 1
ATOM 708 N N . GLU A 1 88 ? -3.332 8.708 -6.403 1.00 81.38 88 GLU A N 1
ATOM 709 C CA . GLU A 1 88 ? -4.357 9.432 -7.163 1.00 81.38 88 GLU A CA 1
ATOM 710 C C . GLU A 1 88 ? -4.197 10.952 -7.013 1.00 81.38 88 GLU A C 1
ATOM 712 O O . GLU A 1 88 ? -4.125 11.660 -8.023 1.00 81.38 88 GLU A O 1
ATOM 717 N N . ASP A 1 89 ? -4.048 11.444 -5.779 1.00 75.12 89 ASP A N 1
ATOM 718 C CA . ASP A 1 89 ? -3.822 12.863 -5.493 1.00 75.12 89 ASP A CA 1
ATOM 719 C C . ASP A 1 89 ? -2.555 13.368 -6.198 1.00 75.12 89 ASP A C 1
ATOM 721 O O . ASP A 1 89 ? -2.573 14.372 -6.907 1.00 75.12 89 ASP A O 1
ATOM 725 N N . ARG A 1 90 ? -1.455 12.613 -6.133 1.00 67.88 90 ARG A N 1
ATOM 726 C CA . ARG A 1 90 ? -0.207 12.991 -6.806 1.00 67.88 90 ARG A CA 1
ATOM 727 C C . ARG A 1 90 ? -0.319 12.997 -8.336 1.00 67.88 90 ARG A C 1
ATOM 729 O O . ARG A 1 90 ? 0.276 13.861 -8.977 1.00 67.88 90 ARG A O 1
ATOM 736 N N . ARG A 1 91 ? -1.064 12.062 -8.945 1.00 68.88 91 ARG A N 1
ATOM 737 C CA . ARG A 1 91 ? -1.311 12.046 -10.405 1.00 68.88 91 ARG A CA 1
ATOM 738 C C . ARG A 1 91 ? -2.127 13.251 -10.858 1.00 68.88 91 ARG A C 1
ATOM 740 O O . ARG A 1 91 ? -1.838 13.801 -11.917 1.00 68.88 91 ARG A O 1
ATOM 747 N N . ALA A 1 92 ? -3.097 13.677 -10.053 1.00 65.38 92 ALA A N 1
ATOM 748 C CA . ALA A 1 92 ? -3.889 14.871 -10.330 1.00 65.38 92 ALA A CA 1
ATOM 749 C C . ALA A 1 92 ? -3.048 16.167 -10.319 1.00 65.38 92 ALA A C 1
ATOM 751 O O . ALA A 1 92 ? -3.433 17.141 -10.962 1.00 65.38 92 ALA A O 1
ATOM 752 N N . HIS A 1 93 ? -1.893 16.167 -9.639 1.00 57.88 93 HIS A N 1
ATOM 753 C CA . HIS A 1 93 ? -1.006 17.327 -9.481 1.00 57.88 93 HIS A CA 1
ATOM 754 C C . HIS A 1 93 ? 0.315 17.238 -10.274 1.00 57.88 93 HIS A C 1
ATOM 756 O O . HIS A 1 93 ? 1.177 18.106 -10.134 1.00 57.88 93 HIS A O 1
ATOM 762 N N . ALA A 1 94 ? 0.506 16.218 -11.118 1.00 58.81 94 ALA A N 1
ATOM 763 C CA . ALA A 1 94 ? 1.688 16.132 -11.975 1.00 58.81 94 ALA A CA 1
ATOM 764 C C . ALA A 1 94 ? 1.650 17.212 -13.083 1.00 58.81 94 ALA A C 1
ATOM 766 O O . ALA A 1 94 ? 0.592 17.420 -13.688 1.00 58.81 94 ALA A O 1
ATOM 767 N N . PRO A 1 95 ? 2.776 17.885 -13.405 1.00 45.91 95 PRO A N 1
ATOM 768 C CA . PRO A 1 95 ? 2.820 18.853 -14.499 1.00 45.91 95 PRO A CA 1
ATOM 769 C C . PRO A 1 95 ? 2.489 18.147 -15.824 1.00 45.91 95 PRO A C 1
ATOM 771 O O . PRO A 1 95 ? 3.239 17.288 -16.282 1.00 45.91 95 PRO A O 1
ATOM 774 N N . GLY A 1 96 ? 1.326 18.479 -16.400 1.00 58.31 96 GLY A N 1
ATOM 775 C CA . GLY A 1 96 ? 0.770 17.859 -17.613 1.00 58.31 96 GLY A CA 1
ATOM 776 C C . GLY A 1 96 ? -0.421 16.905 -17.400 1.00 58.31 96 GLY A C 1
ATOM 777 O O . GLY A 1 96 ? -0.964 16.399 -18.379 1.00 58.31 96 GLY A O 1
ATOM 778 N N . GLY A 1 97 ? -0.858 16.658 -16.159 1.00 46.81 97 GLY A N 1
ATOM 779 C CA . GLY A 1 97 ? -1.987 15.774 -15.846 1.00 46.81 97 GLY A CA 1
ATOM 780 C C . GLY A 1 97 ? -3.354 16.424 -16.082 1.00 46.81 97 GLY A C 1
ATOM 781 O O . GLY A 1 97 ? -3.829 17.217 -15.271 1.00 46.81 97 GLY A O 1
ATOM 782 N N . GLY A 1 98 ? -4.016 16.075 -17.185 1.00 42.50 98 GLY A N 1
ATOM 783 C CA . GLY A 1 98 ? -5.415 16.425 -17.424 1.00 42.50 98 GLY A CA 1
ATOM 784 C C . GLY A 1 98 ? -6.362 15.651 -16.499 1.00 42.50 98 GLY A C 1
ATOM 785 O O . GLY A 1 98 ? -6.367 14.425 -16.498 1.00 42.50 98 GLY A O 1
ATOM 786 N N . GLY A 1 99 ? -7.192 16.370 -15.739 1.00 41.69 99 GLY A N 1
ATOM 787 C CA . GLY A 1 99 ? -8.485 15.862 -15.262 1.00 41.69 99 GLY A CA 1
ATOM 788 C C . GLY A 1 99 ? -8.495 14.848 -14.112 1.00 41.69 99 GLY A C 1
ATOM 789 O O . GLY A 1 99 ? -9.461 14.100 -13.999 1.00 41.69 99 GLY A O 1
ATOM 790 N N . GLY A 1 100 ? -7.480 14.805 -13.246 1.00 43.47 100 GLY A N 1
ATOM 791 C CA . GLY A 1 100 ? -7.577 14.059 -11.984 1.00 43.47 100 GLY A CA 1
ATOM 792 C C . GLY A 1 100 ? -8.508 14.747 -10.975 1.00 43.47 100 GLY A C 1
ATOM 793 O O . GLY A 1 100 ? -8.618 15.976 -10.968 1.00 43.47 100 GLY A O 1
ATOM 794 N N . VAL A 1 101 ? -9.173 13.958 -10.121 1.00 43.53 101 VAL A N 1
ATOM 795 C CA . VAL A 1 101 ? -10.017 14.443 -9.015 1.00 43.53 101 VAL A CA 1
ATOM 796 C C . VAL A 1 101 ? -9.204 15.417 -8.160 1.00 43.53 101 VAL A C 1
ATOM 798 O O . VAL A 1 101 ? -8.281 15.026 -7.453 1.00 43.53 101 VAL A O 1
ATOM 801 N N . ARG A 1 102 ? -9.535 16.709 -8.247 1.00 47.69 102 ARG A N 1
ATOM 802 C CA . ARG A 1 102 ? -8.947 17.749 -7.400 1.00 47.69 102 ARG A CA 1
ATOM 803 C C . ARG A 1 102 ? -9.507 17.579 -5.993 1.00 47.69 102 ARG A C 1
ATOM 805 O O . ARG A 1 102 ? -10.666 17.915 -5.754 1.00 47.69 102 ARG A O 1
ATOM 812 N N . VAL A 1 103 ? -8.710 17.063 -5.064 1.00 48.75 103 VAL A N 1
ATOM 813 C CA . VAL A 1 103 ? -9.075 17.073 -3.643 1.00 48.75 103 VAL A CA 1
ATOM 814 C C . VAL A 1 103 ? -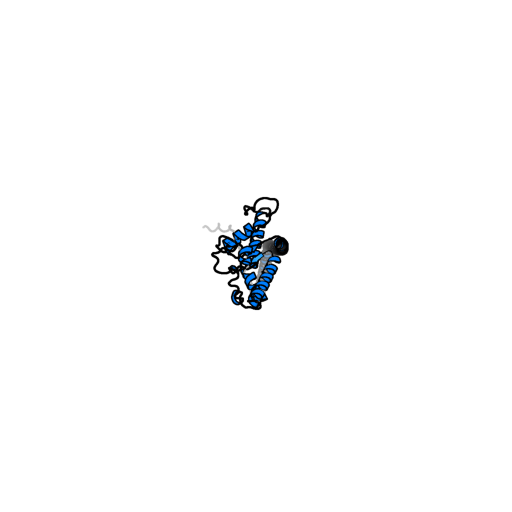8.982 18.532 -3.166 1.00 48.75 103 VAL A C 1
ATOM 816 O O . VAL A 1 103 ? -7.928 19.159 -3.223 1.00 48.75 103 VAL A O 1
ATOM 819 N N . TYR A 1 104 ? -10.131 19.135 -2.846 1.00 38.88 104 TYR A N 1
ATOM 820 C CA . TYR A 1 104 ? -10.296 20.588 -2.724 1.00 38.88 104 TYR A CA 1
ATOM 821 C C . TYR A 1 104 ? -9.575 21.221 -1.515 1.00 38.88 104 TYR A C 1
ATOM 823 O O . TYR A 1 104 ? -9.807 20.840 -0.375 1.00 38.88 104 TYR A O 1
ATOM 831 N N . ARG A 1 105 ? -8.858 22.315 -1.831 1.00 34.91 105 ARG A N 1
ATOM 832 C CA . ARG A 1 105 ? -8.910 23.674 -1.238 1.00 34.91 105 ARG A CA 1
ATOM 833 C C . ARG A 1 105 ? -8.543 23.839 0.244 1.00 34.91 105 ARG A C 1
ATOM 835 O O . ARG A 1 105 ? -9.400 23.824 1.117 1.00 34.91 105 ARG A O 1
ATOM 842 N N . GLY A 1 106 ? -7.287 24.227 0.469 1.00 34.84 106 GLY A N 1
ATOM 843 C CA . GLY A 1 106 ? -6.847 24.834 1.728 1.00 34.84 106 GLY A CA 1
ATOM 844 C C . GLY A 1 106 ? -5.343 24.764 1.974 1.00 34.84 106 GLY A C 1
ATOM 845 O O . GLY A 1 106 ? -4.941 24.498 3.093 1.00 34.84 106 GLY A O 1
ATOM 846 N N . GLY A 1 107 ? -4.505 24.928 0.946 1.00 39.84 107 GLY A N 1
ATOM 847 C CA . GLY A 1 107 ? -3.047 25.025 1.114 1.00 39.84 107 GLY A CA 1
ATOM 848 C C . GLY A 1 107 ? -2.298 23.727 1.446 1.00 39.84 107 GLY A C 1
ATOM 849 O O . GLY A 1 107 ? -1.073 23.752 1.453 1.00 39.84 107 GLY A O 1
ATOM 850 N N . GLU A 1 108 ? -2.983 22.597 1.644 1.00 46.47 108 GLU A N 1
ATOM 851 C CA . GLU A 1 108 ? -2.343 21.315 1.959 1.00 46.47 108 GLU A CA 1
ATOM 852 C C . GLU A 1 108 ? -2.985 20.160 1.163 1.00 46.47 108 GLU A C 1
ATOM 854 O O . GLU A 1 108 ? -4.179 19.882 1.272 1.00 46.47 108 GLU A O 1
ATOM 859 N N . HIS A 1 109 ? -2.188 19.514 0.305 1.00 53.16 109 HIS A N 1
ATOM 860 C CA . HIS A 1 109 ? -2.558 18.323 -0.471 1.00 53.16 109 HIS A CA 1
ATOM 861 C C . HIS A 1 109 ? -2.572 17.098 0.450 1.00 53.16 109 HIS A C 1
ATOM 863 O O . HIS A 1 109 ? -1.582 16.358 0.550 1.00 53.16 109 HIS A O 1
ATOM 869 N N . THR A 1 110 ? -3.655 16.934 1.207 1.00 61.28 110 THR A N 1
ATOM 870 C CA . THR A 1 110 ? -3.686 15.963 2.302 1.00 61.28 110 THR A CA 1
ATOM 871 C C . THR A 1 110 ? -4.895 15.047 2.169 1.00 61.28 110 THR A C 1
ATOM 873 O O . THR A 1 110 ? -6.041 15.470 2.303 1.00 61.28 110 THR A O 1
ATOM 876 N N . VAL A 1 111 ? -4.632 13.762 1.908 1.00 74.69 111 VAL A N 1
ATOM 877 C CA . VAL A 1 111 ? -5.633 12.695 2.018 1.00 74.69 111 VAL A CA 1
ATOM 878 C C . VAL A 1 111 ? -6.158 12.692 3.452 1.00 74.69 111 VAL A C 1
ATOM 880 O O . VAL A 1 111 ? -5.404 12.461 4.397 1.00 74.69 111 VAL A O 1
ATOM 883 N N . GLY A 1 112 ? -7.446 12.980 3.615 1.00 84.19 112 GLY A N 1
ATOM 884 C CA . GLY A 1 112 ? -8.107 13.005 4.911 1.00 84.19 112 GLY A CA 1
ATOM 885 C C . GLY A 1 112 ? -8.748 11.668 5.275 1.00 84.19 112 GLY A C 1
ATOM 886 O O . GLY A 1 112 ? -8.965 10.784 4.442 1.00 84.19 112 GLY A O 1
ATOM 887 N N . ILE A 1 113 ? -9.107 11.545 6.553 1.00 87.88 113 ILE A N 1
ATOM 888 C CA . ILE A 1 113 ? -9.878 10.410 7.079 1.00 87.88 113 ILE A CA 1
ATOM 889 C C . ILE A 1 113 ? -11.196 10.204 6.307 1.00 87.88 113 ILE A C 1
ATOM 891 O O . ILE A 1 113 ? -11.485 9.053 5.980 1.00 87.88 113 ILE A O 1
ATOM 895 N N . PRO A 1 114 ? -11.970 11.251 5.940 1.00 89.38 114 PRO A N 1
ATOM 896 C CA . PRO A 1 114 ? -13.218 11.062 5.199 1.00 89.38 114 PRO A CA 1
ATOM 897 C C . PRO A 1 114 ? -13.030 10.369 3.844 1.00 89.38 114 PRO A C 1
ATOM 899 O O . PRO A 1 114 ? -13.861 9.556 3.452 1.00 89.38 114 PRO A O 1
ATOM 902 N N . GLN A 1 115 ? -11.931 10.648 3.138 1.00 88.69 115 GLN A N 1
ATOM 903 C CA . GLN A 1 115 ? -11.639 10.031 1.843 1.00 88.69 115 GLN A CA 1
ATOM 904 C C . GLN A 1 115 ? -11.287 8.550 1.998 1.00 88.69 115 GLN A C 1
ATOM 906 O O . GLN A 1 115 ? -11.799 7.716 1.251 1.00 88.69 115 GLN A O 1
ATOM 911 N N . VAL A 1 116 ? -10.457 8.218 2.994 1.00 91.31 116 VAL A N 1
ATOM 912 C CA . VAL A 1 116 ? -10.133 6.821 3.326 1.00 91.31 116 VAL A CA 1
ATOM 913 C C . VAL A 1 116 ? -11.403 6.068 3.717 1.00 91.31 116 VAL A C 1
ATOM 915 O O . VAL A 1 116 ? -11.651 4.982 3.198 1.00 91.31 116 VAL A O 1
ATOM 918 N N . ALA A 1 117 ? -12.236 6.670 4.569 1.00 91.50 117 ALA A N 1
ATOM 919 C CA . ALA A 1 117 ? -13.494 6.089 5.016 1.00 91.50 117 ALA A CA 1
ATOM 920 C C . ALA A 1 117 ? -14.444 5.812 3.844 1.00 91.50 117 ALA A C 1
ATOM 922 O O . ALA A 1 117 ? -14.910 4.686 3.694 1.00 91.50 117 ALA A O 1
ATOM 923 N N . ALA A 1 118 ? -14.670 6.797 2.971 1.00 91.56 118 ALA A N 1
ATOM 924 C CA . ALA A 1 118 ? -15.552 6.648 1.817 1.00 91.56 118 ALA A CA 1
ATOM 925 C C . ALA A 1 118 ? -15.058 5.570 0.840 1.00 91.56 118 ALA A C 1
ATOM 927 O O . ALA A 1 118 ? -15.848 4.757 0.358 1.00 91.56 118 ALA A O 1
ATOM 928 N N . ARG A 1 119 ? -13.748 5.527 0.562 1.00 92.69 119 ARG A N 1
ATOM 929 C CA . ARG A 1 119 ? -13.165 4.526 -0.342 1.00 92.69 119 ARG A CA 1
ATOM 930 C C . ARG A 1 119 ? -13.260 3.121 0.242 1.00 92.69 119 ARG A C 1
ATOM 932 O O . ARG A 1 119 ? -13.656 2.207 -0.475 1.00 92.69 119 ARG A O 1
ATOM 939 N N . LEU A 1 120 ? -12.942 2.955 1.525 1.00 94.19 120 LEU A N 1
ATOM 940 C CA . LEU A 1 120 ? -13.015 1.659 2.197 1.00 94.19 120 LEU A CA 1
ATOM 941 C C . LEU A 1 120 ? -14.466 1.161 2.303 1.00 94.19 120 LEU A C 1
ATOM 943 O O . LEU A 1 120 ? -14.738 0.001 2.001 1.00 94.19 120 LEU A O 1
ATOM 947 N N . ALA A 1 121 ? -15.402 2.050 2.649 1.00 92.50 121 ALA A N 1
ATOM 948 C CA . ALA A 1 121 ? -16.829 1.746 2.697 1.00 92.50 121 ALA A CA 1
ATOM 949 C C . ALA A 1 121 ? -17.357 1.317 1.319 1.00 92.50 121 ALA A C 1
ATOM 951 O O . ALA A 1 121 ? -17.979 0.262 1.190 1.00 92.50 121 ALA A O 1
ATOM 952 N N . SER A 1 122 ? -16.997 2.059 0.265 1.00 92.94 122 SER A N 1
ATOM 953 C CA . SER A 1 122 ? -17.339 1.718 -1.119 1.00 92.94 122 SER A CA 1
ATOM 954 C C . SER A 1 122 ? -16.759 0.368 -1.554 1.00 92.94 122 SER A C 1
ATOM 956 O O . SER A 1 122 ? -17.479 -0.429 -2.151 1.00 92.94 122 SER A O 1
ATOM 958 N N . MET A 1 123 ? -15.499 0.071 -1.218 1.00 92.94 123 MET A N 1
ATOM 959 C CA . MET A 1 123 ? -14.869 -1.221 -1.527 1.00 92.94 123 MET A CA 1
ATOM 960 C C . MET A 1 123 ? -15.562 -2.402 -0.841 1.00 92.94 123 MET A C 1
ATOM 962 O O . MET A 1 123 ? -15.551 -3.512 -1.370 1.00 92.94 123 MET A O 1
ATOM 966 N N . ARG A 1 124 ? -16.151 -2.175 0.336 1.00 91.69 124 ARG A N 1
ATOM 967 C CA . ARG A 1 124 ? -16.825 -3.203 1.139 1.00 91.69 124 ARG A CA 1
ATOM 968 C C . ARG A 1 124 ? -18.347 -3.212 0.988 1.00 91.69 124 ARG A C 1
ATOM 970 O O . ARG A 1 124 ? -18.988 -4.074 1.579 1.00 91.69 124 ARG A O 1
ATOM 977 N N . GLY A 1 125 ? -18.914 -2.308 0.189 1.00 91.81 125 GLY A N 1
ATOM 978 C CA . GLY A 1 125 ? -20.359 -2.214 -0.033 1.00 91.81 125 GLY A CA 1
ATOM 979 C C . GLY A 1 125 ? -21.150 -1.816 1.216 1.00 91.81 125 GLY A C 1
ATOM 980 O O . GLY A 1 125 ? -22.304 -2.211 1.350 1.00 91.81 125 GLY A O 1
ATOM 981 N N . VAL A 1 126 ? -20.528 -1.072 2.132 1.00 91.75 126 VAL A N 1
ATOM 982 C CA . VAL A 1 126 ? -21.151 -0.572 3.366 1.00 91.75 126 VAL A CA 1
ATOM 983 C C . VAL A 1 126 ? -21.290 0.946 3.321 1.00 91.75 126 VAL A C 1
ATOM 985 O O . VAL A 1 126 ? -20.668 1.609 2.490 1.00 91.75 126 VAL A O 1
ATOM 988 N N . ASN A 1 127 ? -22.090 1.512 4.224 1.00 88.31 127 ASN A N 1
ATOM 989 C CA . ASN A 1 127 ? -22.380 2.950 4.205 1.00 88.31 127 ASN A CA 1
ATOM 990 C C . ASN A 1 127 ? -21.416 3.778 5.062 1.00 88.31 127 ASN A C 1
ATOM 992 O O . ASN A 1 127 ? -21.361 4.999 4.921 1.00 88.31 127 ASN A O 1
ATOM 996 N N . SER A 1 128 ? -20.680 3.134 5.968 1.00 89.81 128 SER A N 1
ATOM 997 C CA . SER A 1 128 ? -19.901 3.816 6.999 1.00 89.81 128 SER A CA 1
ATOM 998 C C . SER A 1 128 ? -18.649 3.034 7.407 1.00 89.81 128 SER A C 1
ATOM 1000 O O . SER A 1 128 ? -18.521 1.838 7.138 1.00 89.81 128 SER A O 1
ATOM 1002 N N . LEU A 1 129 ? -17.698 3.721 8.046 1.00 91.19 129 LEU A N 1
ATOM 1003 C CA . LEU A 1 129 ? -16.468 3.103 8.554 1.00 91.19 129 LEU A CA 1
ATOM 1004 C C . LEU A 1 129 ? -16.742 2.309 9.843 1.00 91.19 129 LEU A C 1
ATOM 1006 O O . LEU A 1 129 ? -16.103 1.295 10.122 1.00 91.19 129 LEU A O 1
ATOM 1010 N N . GLU A 1 130 ? -17.733 2.765 10.599 1.00 92.00 130 GLU A N 1
ATOM 1011 C CA . GLU A 1 130 ? -18.257 2.171 11.819 1.00 92.00 130 GLU A CA 1
ATOM 1012 C C . GLU A 1 130 ? -18.794 0.754 11.562 1.00 92.00 130 GLU A C 1
ATOM 1014 O O . GLU A 1 130 ? -18.515 -0.165 12.331 1.00 92.00 130 GLU A O 1
ATOM 1019 N N . GLU A 1 131 ? -19.477 0.539 10.430 1.00 92.44 131 GLU A N 1
ATOM 1020 C CA . GLU A 1 131 ? -19.915 -0.789 9.971 1.00 92.44 131 GLU A CA 1
ATOM 1021 C C . GLU A 1 131 ? -18.751 -1.748 9.685 1.00 92.44 131 GLU A C 1
ATOM 1023 O O . GLU A 1 131 ? -18.933 -2.963 9.745 1.00 92.44 131 GLU A O 1
ATOM 1028 N N . LEU A 1 132 ? -17.552 -1.224 9.409 1.00 93.94 132 LEU A N 1
ATOM 1029 C CA . LEU A 1 132 ? -16.333 -2.012 9.202 1.00 93.94 132 LEU A CA 1
ATOM 1030 C C . LEU A 1 132 ? -15.563 -2.275 10.496 1.00 93.94 132 LEU A C 1
ATOM 1032 O O . LEU A 1 132 ? -14.574 -3.009 10.473 1.00 93.94 132 LEU A O 1
ATOM 1036 N N . GLY A 1 133 ? -15.986 -1.685 11.616 1.00 94.12 133 GLY A N 1
ATOM 1037 C CA . GLY A 1 133 ? -15.245 -1.750 12.869 1.00 94.12 133 GLY A CA 1
ATOM 1038 C C . GLY A 1 133 ? -13.842 -1.161 12.729 1.00 94.12 133 GLY A C 1
ATOM 1039 O O . GLY A 1 133 ? -12.886 -1.726 13.252 1.00 94.12 133 GLY A O 1
ATOM 1040 N N . VAL A 1 134 ? -13.687 -0.058 11.995 1.00 95.56 134 VAL A N 1
ATOM 1041 C CA . VAL A 1 134 ? -12.393 0.612 11.823 1.00 95.56 134 VAL A CA 1
ATOM 1042 C C . VAL A 1 134 ? -12.417 1.965 12.524 1.00 95.56 134 VAL A C 1
ATOM 1044 O O . VAL A 1 134 ? -13.315 2.775 12.328 1.00 95.56 134 VAL A O 1
ATOM 1047 N N . ARG A 1 135 ? -11.391 2.227 13.331 1.00 94.31 135 ARG A N 1
ATOM 1048 C CA . ARG A 1 135 ? -11.180 3.490 14.039 1.00 94.31 135 ARG A CA 1
ATOM 1049 C C . ARG A 1 135 ? -9.904 4.138 13.524 1.00 94.31 135 ARG A C 1
ATOM 1051 O O . ARG A 1 135 ? -8.825 3.551 13.605 1.00 94.31 135 ARG A O 1
ATOM 1058 N N . ILE A 1 136 ? -10.032 5.362 13.016 1.00 92.94 136 ILE A N 1
ATOM 1059 C CA . ILE A 1 136 ? -8.909 6.177 12.546 1.00 92.94 136 ILE A CA 1
ATOM 1060 C C . ILE A 1 136 ? -8.915 7.484 13.334 1.00 92.94 136 ILE A C 1
ATOM 1062 O O . ILE A 1 136 ? -9.832 8.287 13.194 1.00 92.94 136 ILE A O 1
ATOM 1066 N N . THR A 1 137 ? -7.897 7.700 14.164 1.00 90.31 137 THR A N 1
ATOM 1067 C CA . THR A 1 137 ? -7.736 8.934 14.955 1.00 90.31 137 THR A CA 1
ATOM 1068 C C . THR A 1 137 ? -6.766 9.917 14.308 1.00 90.31 137 THR A C 1
ATOM 1070 O O . THR A 1 137 ? -6.812 11.111 14.590 1.00 90.31 137 THR A O 1
ATOM 1073 N N . GLY A 1 138 ? -5.910 9.442 13.403 1.00 85.69 138 GLY A N 1
ATOM 1074 C CA . GLY A 1 138 ? -4.975 10.284 12.671 1.00 85.69 138 GLY A CA 1
ATOM 1075 C C . GLY A 1 138 ? -4.234 9.521 11.580 1.00 85.69 138 GLY A C 1
ATOM 1076 O O . GLY A 1 138 ? -3.937 8.337 11.717 1.00 85.69 138 GLY A O 1
ATOM 1077 N N . LEU A 1 139 ? -3.916 10.220 10.491 1.00 81.81 139 LEU A N 1
ATOM 1078 C CA . LEU A 1 139 ? -3.139 9.676 9.369 1.00 81.81 139 LEU A CA 1
ATOM 1079 C C . LEU A 1 139 ? -1.700 10.207 9.337 1.00 81.81 139 LEU A C 1
ATOM 1081 O O . LEU A 1 139 ? -0.843 9.615 8.686 1.00 81.81 139 LEU A O 1
ATOM 1085 N N . GLY A 1 140 ? -1.417 11.298 10.060 1.00 71.94 140 GLY A N 1
ATOM 1086 C CA . GLY A 1 140 ? -0.144 12.027 9.995 1.00 71.94 140 GLY A CA 1
ATOM 1087 C C . GLY A 1 140 ? 1.092 11.161 10.225 1.00 71.94 140 GLY A C 1
ATOM 1088 O O . GLY A 1 140 ? 2.068 11.294 9.491 1.00 71.94 140 GLY A O 1
ATOM 1089 N N . TYR A 1 141 ? 1.023 10.221 11.171 1.00 73.94 141 TYR A N 1
ATOM 1090 C CA . TYR A 1 141 ? 2.132 9.310 11.465 1.00 73.94 141 TYR A CA 1
ATOM 1091 C C . TYR A 1 141 ? 2.483 8.391 10.284 1.00 73.94 141 TYR A C 1
ATOM 1093 O O . TYR A 1 141 ? 3.650 8.089 10.059 1.00 73.94 141 TYR A O 1
ATOM 1101 N N . PHE A 1 142 ? 1.487 7.983 9.494 1.00 73.88 142 PHE A N 1
ATOM 1102 C CA . PHE A 1 142 ? 1.688 7.101 8.344 1.00 73.88 142 PHE A CA 1
ATOM 1103 C C . PHE A 1 142 ? 2.032 7.874 7.069 1.00 73.88 142 PHE A C 1
ATOM 1105 O O . PHE A 1 142 ? 2.759 7.363 6.225 1.00 73.88 142 PHE A O 1
ATOM 1112 N N . MET A 1 143 ? 1.555 9.114 6.917 1.00 72.81 143 MET A N 1
ATOM 1113 C CA . MET A 1 143 ? 1.728 9.869 5.672 1.00 72.81 143 MET A CA 1
ATOM 1114 C C . MET A 1 143 ? 3.192 10.108 5.300 1.00 72.81 143 MET A C 1
ATOM 1116 O O . MET A 1 143 ? 3.552 9.927 4.140 1.00 72.81 143 MET A O 1
ATOM 1120 N N . LYS A 1 144 ? 4.033 10.531 6.251 1.00 75.75 144 LYS A N 1
ATOM 1121 C CA . LYS A 1 144 ? 5.432 10.870 5.951 1.00 75.75 144 LYS A CA 1
ATOM 1122 C C . LYS A 1 144 ? 6.249 9.636 5.530 1.00 75.75 144 LYS A C 1
ATOM 1124 O O . LYS A 1 144 ? 6.755 9.667 4.410 1.00 75.75 144 LYS A O 1
ATOM 1129 N N . PRO A 1 145 ? 6.301 8.538 6.313 1.00 78.44 145 PRO A N 1
ATOM 1130 C CA . PRO A 1 145 ? 7.015 7.330 5.897 1.00 78.44 145 PRO A CA 1
ATOM 1131 C C . PRO A 1 145 ? 6.485 6.747 4.585 1.00 78.44 145 PRO A C 1
ATOM 1133 O O . PRO A 1 145 ? 7.260 6.315 3.737 1.00 78.44 145 PRO A O 1
ATOM 1136 N N . LEU A 1 146 ? 5.161 6.774 4.371 1.00 78.00 146 LEU A N 1
ATOM 1137 C CA . LEU A 1 146 ? 4.585 6.289 3.118 1.00 78.00 146 LEU A CA 1
ATOM 1138 C C . LEU A 1 146 ? 5.029 7.143 1.918 1.00 78.00 146 LEU A C 1
ATOM 1140 O O . LEU A 1 146 ? 5.365 6.604 0.865 1.00 78.00 146 LEU A O 1
ATOM 1144 N N . ARG A 1 147 ? 5.084 8.471 2.071 1.00 76.75 147 ARG A N 1
ATOM 1145 C CA . ARG A 1 147 ? 5.602 9.370 1.028 1.00 76.75 147 ARG A CA 1
ATOM 1146 C C . ARG A 1 147 ? 7.087 9.128 0.749 1.00 76.75 147 ARG A C 1
ATOM 1148 O O . ARG A 1 147 ? 7.472 9.126 -0.415 1.00 76.75 147 ARG A O 1
ATOM 1155 N N . GLU A 1 148 ? 7.896 8.900 1.781 1.00 80.06 148 GLU A N 1
ATOM 1156 C CA . GLU A 1 148 ? 9.336 8.628 1.652 1.00 80.06 148 GLU A CA 1
ATOM 1157 C C . GLU A 1 148 ? 9.598 7.340 0.866 1.00 80.06 148 GLU A C 1
ATOM 1159 O O . GLU A 1 148 ? 10.203 7.399 -0.204 1.00 80.06 148 GLU A O 1
ATOM 1164 N N . VAL A 1 149 ? 9.026 6.210 1.299 1.00 84.69 149 VAL A N 1
ATOM 1165 C CA . VAL A 1 149 ? 9.156 4.920 0.595 1.00 84.69 149 VAL A CA 1
ATOM 1166 C C . VAL A 1 149 ? 8.695 5.037 -0.861 1.00 84.69 149 VAL A C 1
ATOM 1168 O O . VAL A 1 149 ? 9.281 4.449 -1.771 1.00 84.69 149 VAL A O 1
ATOM 1171 N N . ARG A 1 150 ? 7.636 5.813 -1.112 1.00 77.31 150 ARG A N 1
ATOM 1172 C CA . ARG A 1 150 ? 7.120 6.035 -2.464 1.00 77.31 150 ARG A CA 1
ATOM 1173 C C . ARG A 1 150 ? 8.084 6.849 -3.331 1.00 77.31 150 ARG A C 1
ATOM 1175 O O . ARG A 1 150 ? 8.220 6.538 -4.516 1.00 77.31 150 ARG A O 1
ATOM 1182 N N . ASN A 1 151 ? 8.721 7.874 -2.774 1.00 79.50 151 ASN A N 1
ATOM 1183 C CA . ASN A 1 151 ? 9.708 8.675 -3.493 1.00 79.50 151 ASN A CA 1
ATOM 1184 C C . ASN A 1 151 ? 10.938 7.831 -3.844 1.00 79.50 151 ASN A C 1
ATOM 1186 O O . ASN A 1 151 ? 11.334 7.815 -5.005 1.00 79.50 151 ASN A O 1
ATOM 1190 N N . GLU A 1 152 ? 11.447 7.039 -2.900 1.00 85.44 152 GLU A N 1
ATOM 1191 C CA . GLU A 1 152 ? 12.584 6.136 -3.122 1.00 85.44 152 GLU A CA 1
ATOM 1192 C C . GLU A 1 152 ? 12.298 5.095 -4.214 1.00 85.44 152 GLU A C 1
ATOM 1194 O O . GLU A 1 152 ? 13.075 4.930 -5.156 1.00 85.44 152 GLU A O 1
ATOM 1199 N N . GLN A 1 153 ? 11.143 4.420 -4.146 1.00 84.06 153 GLN A N 1
ATOM 1200 C CA . GLN A 1 153 ? 10.735 3.454 -5.174 1.00 84.06 153 GLN A CA 1
ATOM 1201 C C . GLN A 1 153 ? 10.657 4.090 -6.562 1.00 84.06 153 GLN A C 1
ATOM 1203 O O . GLN A 1 153 ? 10.970 3.449 -7.568 1.00 84.06 153 GLN A O 1
ATOM 1208 N N . ARG A 1 154 ? 10.222 5.350 -6.629 1.00 79.94 154 ARG A N 1
ATOM 1209 C CA . ARG A 1 154 ? 10.129 6.080 -7.885 1.00 79.94 154 ARG A CA 1
ATOM 1210 C C . ARG A 1 154 ? 11.501 6.470 -8.411 1.00 79.94 154 ARG A C 1
ATOM 1212 O O . ARG A 1 154 ? 11.740 6.265 -9.591 1.00 79.94 154 ARG A O 1
ATOM 1219 N N . GLU A 1 155 ? 12.382 7.003 -7.576 1.00 84.06 155 GLU A N 1
ATOM 1220 C CA . GLU A 1 155 ? 13.749 7.343 -7.984 1.00 84.06 155 GLU A CA 1
ATOM 1221 C C . GLU A 1 155 ? 14.479 6.111 -8.531 1.00 84.06 155 GLU A C 1
ATOM 1223 O O . GLU A 1 155 ? 15.112 6.176 -9.588 1.00 84.06 155 GLU A O 1
ATOM 1228 N N . ALA A 1 156 ? 14.299 4.957 -7.884 1.00 88.56 156 ALA A N 1
ATOM 1229 C CA . ALA A 1 156 ? 14.806 3.684 -8.378 1.00 88.56 156 ALA A CA 1
ATOM 1230 C C . ALA A 1 156 ? 14.192 3.300 -9.739 1.00 88.56 156 ALA A C 1
ATOM 1232 O O . ALA A 1 156 ? 14.915 2.924 -10.666 1.00 88.56 156 ALA A O 1
ATOM 1233 N N . ALA A 1 157 ? 12.870 3.427 -9.892 1.00 88.44 157 ALA A N 1
ATOM 1234 C CA . ALA A 1 157 ? 12.179 3.121 -11.143 1.00 88.44 157 ALA A CA 1
ATOM 1235 C C . ALA A 1 157 ? 12.574 4.069 -12.289 1.00 88.44 157 ALA A C 1
ATOM 1237 O O . ALA A 1 157 ? 12.813 3.612 -13.405 1.00 88.44 157 ALA A O 1
ATOM 1238 N N . ASP A 1 158 ? 12.680 5.370 -12.024 1.00 88.94 158 ASP A N 1
ATOM 1239 C CA . ASP A 1 158 ? 13.071 6.388 -13.001 1.00 88.94 158 ASP A CA 1
ATOM 1240 C C . ASP A 1 158 ? 14.521 6.160 -13.455 1.00 88.94 158 ASP A C 1
ATOM 1242 O O . ASP A 1 158 ? 14.808 6.206 -14.655 1.00 88.94 158 ASP A O 1
ATOM 1246 N N . THR A 1 159 ? 15.413 5.802 -12.525 1.00 93.88 159 THR A N 1
ATOM 1247 C CA . THR A 1 159 ? 16.797 5.404 -12.828 1.00 93.88 159 THR A CA 1
ATOM 1248 C C . THR A 1 159 ? 16.836 4.169 -13.729 1.00 93.88 159 THR A C 1
ATOM 1250 O O . THR A 1 159 ? 17.514 4.161 -14.759 1.00 93.88 159 THR A O 1
ATOM 1253 N N . TYR A 1 160 ? 16.063 3.136 -13.390 1.00 92.56 160 TYR A N 1
ATOM 1254 C CA . TYR A 1 160 ? 15.973 1.913 -14.185 1.00 92.56 160 TYR A CA 1
ATOM 1255 C C . TYR A 1 160 ? 15.415 2.175 -15.594 1.00 92.56 160 TYR A C 1
ATOM 1257 O O . TYR A 1 160 ? 15.978 1.722 -16.593 1.00 92.56 160 TYR A O 1
ATOM 1265 N N . LEU A 1 161 ? 14.347 2.968 -15.705 1.00 93.19 161 LEU A N 1
ATOM 1266 C CA . LEU A 1 161 ? 13.754 3.352 -16.987 1.00 93.19 161 LEU A CA 1
ATOM 1267 C C . LEU A 1 161 ? 14.712 4.186 -17.843 1.00 93.19 161 LEU A C 1
ATOM 1269 O O . LEU A 1 161 ? 14.746 4.016 -19.064 1.00 93.19 161 LEU A O 1
ATOM 1273 N N . ALA A 1 162 ? 15.487 5.085 -17.233 1.00 93.75 162 ALA A N 1
ATOM 1274 C CA . ALA A 1 162 ? 16.505 5.857 -17.935 1.00 93.75 162 ALA A CA 1
ATOM 1275 C C . ALA A 1 162 ? 17.596 4.944 -18.516 1.00 93.75 162 ALA A C 1
ATOM 1277 O O . ALA A 1 162 ? 17.953 5.098 -19.687 1.00 93.75 162 ALA A O 1
ATOM 1278 N N . ALA A 1 163 ? 18.055 3.951 -17.747 1.00 94.88 163 ALA A N 1
ATOM 1279 C CA . ALA A 1 163 ? 19.029 2.964 -18.208 1.00 94.88 163 ALA A CA 1
ATOM 1280 C C . ALA A 1 163 ? 18.493 2.130 -19.385 1.00 94.88 163 ALA A C 1
ATOM 1282 O O . ALA A 1 163 ? 19.166 2.000 -20.409 1.00 94.88 163 ALA A O 1
ATOM 1283 N N . LEU A 1 164 ? 17.248 1.645 -19.298 1.00 94.50 164 LEU A N 1
ATOM 1284 C CA . LEU A 1 164 ? 16.606 0.911 -20.396 1.00 94.50 164 LEU A CA 1
ATOM 1285 C C . LEU A 1 164 ? 16.478 1.761 -21.669 1.00 94.50 164 LEU A C 1
ATOM 1287 O O . LEU A 1 164 ? 16.760 1.285 -22.769 1.00 94.50 164 LEU A O 1
ATOM 1291 N N . LYS A 1 165 ? 16.091 3.037 -21.537 1.00 95.44 165 LYS A N 1
ATOM 1292 C CA . LYS A 1 165 ? 16.006 3.967 -22.676 1.00 95.44 165 LYS A CA 1
ATOM 1293 C C . LYS A 1 165 ? 17.374 4.234 -23.302 1.00 95.44 165 LYS A C 1
ATOM 1295 O O . LYS A 1 165 ? 17.461 4.341 -24.525 1.00 95.44 165 LYS A O 1
ATOM 1300 N N . ALA A 1 166 ? 18.427 4.351 -22.494 1.00 94.12 166 ALA A N 1
ATOM 1301 C CA . ALA A 1 166 ? 19.789 4.525 -22.989 1.00 94.12 166 ALA A CA 1
ATOM 1302 C C . ALA A 1 166 ? 20.247 3.297 -23.789 1.00 94.12 166 ALA A C 1
ATOM 1304 O O . ALA A 1 166 ? 20.687 3.447 -24.927 1.00 94.12 166 ALA A O 1
ATOM 1305 N N . GLN A 1 167 ? 20.028 2.094 -23.253 1.00 94.62 167 GLN A N 1
ATOM 1306 C CA . GLN A 1 167 ? 20.369 0.842 -23.931 1.00 94.62 167 GLN A CA 1
ATOM 1307 C C . GLN A 1 167 ? 19.600 0.665 -25.249 1.00 94.62 167 GLN A C 1
ATOM 1309 O O . GLN A 1 167 ? 20.169 0.240 -26.254 1.00 94.62 167 GLN A O 1
ATOM 1314 N N . ALA A 1 16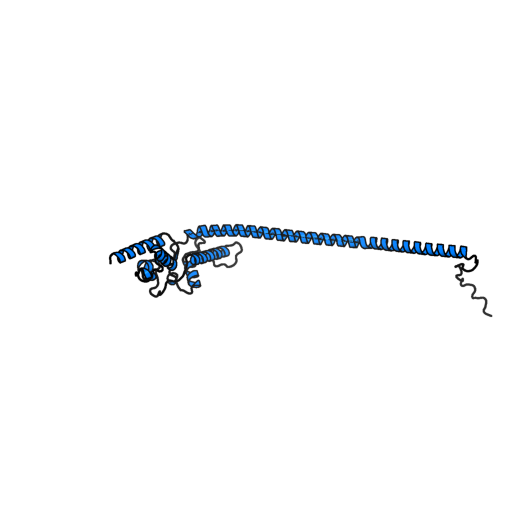8 ? 18.310 1.010 -25.274 1.00 93.38 168 ALA A N 1
ATOM 1315 C CA . ALA A 1 168 ? 17.508 0.957 -26.495 1.00 93.38 168 ALA A CA 1
ATOM 1316 C C . ALA A 1 168 ? 18.052 1.905 -27.578 1.00 93.38 168 ALA A C 1
ATOM 1318 O O . ALA A 1 168 ? 18.186 1.507 -28.732 1.00 93.38 168 ALA A O 1
ATOM 1319 N N . ARG A 1 169 ? 18.425 3.136 -27.200 1.00 94.00 169 ARG A N 1
ATOM 1320 C CA . ARG A 1 169 ? 19.025 4.117 -28.121 1.00 94.00 169 ARG A CA 1
ATOM 1321 C C . ARG A 1 169 ? 20.389 3.673 -28.638 1.00 94.00 169 ARG A C 1
ATOM 1323 O O . ARG A 1 169 ? 20.702 3.915 -29.796 1.00 94.00 169 ARG A O 1
ATOM 1330 N N . GLU A 1 170 ? 21.200 3.046 -27.795 1.00 93.75 170 GLU A N 1
ATOM 1331 C CA . GLU A 1 170 ? 22.504 2.518 -28.197 1.00 93.75 170 GLU A CA 1
ATOM 1332 C C . GLU A 1 170 ? 22.358 1.385 -29.217 1.00 93.75 170 GLU A C 1
ATOM 1334 O O . GLU A 1 170 ? 22.993 1.423 -30.268 1.00 93.75 170 GLU A O 1
ATOM 1339 N N . ARG A 1 171 ? 21.447 0.436 -28.968 1.00 92.94 171 ARG A N 1
ATOM 1340 C CA . ARG A 1 171 ? 21.124 -0.629 -29.930 1.00 92.94 171 ARG A CA 1
ATOM 1341 C C . ARG A 1 171 ? 20.608 -0.075 -31.250 1.00 92.94 171 ARG A C 1
ATOM 1343 O O . ARG A 1 171 ? 21.030 -0.542 -32.300 1.00 92.94 171 ARG A O 1
ATOM 1350 N N . GLN A 1 172 ? 19.734 0.927 -31.194 1.00 91.75 172 GLN A N 1
ATOM 1351 C CA . GLN A 1 172 ? 19.224 1.576 -32.396 1.00 91.75 172 GLN A CA 1
ATOM 1352 C C . GLN A 1 172 ? 20.361 2.209 -33.212 1.00 91.75 172 GLN A C 1
ATOM 1354 O O . GLN A 1 172 ? 20.449 1.981 -34.412 1.00 91.75 172 GLN A O 1
ATOM 1359 N N . ARG A 1 173 ? 21.283 2.931 -32.564 1.00 92.12 173 ARG A N 1
ATOM 1360 C CA . ARG A 1 173 ? 22.449 3.524 -33.242 1.00 92.12 173 ARG A CA 1
ATOM 1361 C C . ARG A 1 173 ? 23.386 2.475 -33.835 1.00 92.12 173 ARG A C 1
ATOM 1363 O O . ARG A 1 173 ? 23.920 2.695 -34.916 1.00 92.12 173 ARG A O 1
ATOM 1370 N N . ALA A 1 174 ? 23.597 1.357 -33.140 1.00 91.75 174 ALA A N 1
ATOM 1371 C CA . ALA A 1 174 ? 24.406 0.256 -33.655 1.00 91.75 174 ALA A CA 1
ATOM 1372 C C . ALA A 1 174 ? 23.772 -0.352 -34.915 1.00 91.75 174 ALA A C 1
ATOM 1374 O O . ALA A 1 174 ? 24.455 -0.505 -35.922 1.00 91.75 174 ALA A O 1
ATOM 1375 N N . GLN A 1 175 ? 22.458 -0.594 -34.892 1.00 89.19 175 GLN A N 1
ATOM 1376 C CA . GLN A 1 175 ? 21.709 -1.088 -36.051 1.00 89.19 175 GLN A CA 1
ATOM 1377 C C . GLN A 1 175 ? 21.747 -0.105 -37.229 1.00 89.19 175 GLN A C 1
ATOM 1379 O O . GLN A 1 175 ? 22.008 -0.513 -38.357 1.00 89.19 175 GLN A O 1
ATOM 1384 N N . GLU A 1 176 ? 21.538 1.190 -36.979 1.00 88.94 176 GLU A N 1
ATOM 1385 C CA . GLU A 1 176 ? 21.636 2.235 -38.009 1.00 88.94 176 GLU A CA 1
ATOM 1386 C C . GLU A 1 176 ? 23.057 2.317 -38.598 1.00 88.94 176 GLU A C 1
ATOM 1388 O O . GLU A 1 176 ? 23.223 2.458 -39.810 1.00 88.94 176 GLU A O 1
ATOM 1393 N N . GLY A 1 177 ? 24.090 2.175 -37.761 1.00 89.56 177 GLY A N 1
ATOM 1394 C CA . GLY A 1 177 ? 25.489 2.146 -38.190 1.00 89.56 177 GLY A CA 1
ATOM 1395 C C . GLY A 1 177 ? 25.844 0.916 -39.030 1.00 89.56 177 GLY A C 1
ATOM 1396 O O . GLY A 1 177 ? 26.524 1.050 -40.049 1.00 89.56 177 GLY A O 1
ATOM 1397 N N . GLU A 1 178 ? 25.364 -0.267 -38.642 1.00 89.25 178 GLU A N 1
ATOM 1398 C CA . GLU A 1 178 ? 25.531 -1.509 -39.407 1.00 89.25 178 GLU A CA 1
ATOM 1399 C C . GLU A 1 178 ? 24.841 -1.425 -40.771 1.00 89.25 178 GLU A C 1
ATOM 1401 O O . GLU A 1 178 ? 25.447 -1.779 -41.784 1.00 89.25 178 GLU A O 1
ATOM 1406 N N . LEU A 1 179 ? 23.614 -0.895 -40.819 1.00 86.94 179 LEU A N 1
ATOM 1407 C CA . LEU A 1 179 ? 22.876 -0.709 -42.067 1.00 86.94 179 LEU A CA 1
ATOM 1408 C C . LEU A 1 179 ? 23.617 0.253 -43.009 1.00 86.94 179 LEU A C 1
ATOM 1410 O O . LEU A 1 179 ? 23.836 -0.064 -44.175 1.00 86.94 179 LEU A O 1
ATOM 1414 N N . ALA A 1 180 ? 24.099 1.387 -42.487 1.00 90.44 180 ALA A N 1
ATOM 1415 C CA . ALA A 1 180 ? 24.871 2.354 -43.267 1.00 90.44 180 ALA A CA 1
ATOM 1416 C C . ALA A 1 180 ? 26.208 1.777 -43.774 1.00 90.44 180 ALA A C 1
ATOM 1418 O O . ALA A 1 180 ? 26.663 2.110 -44.872 1.00 90.44 180 ALA A O 1
ATOM 1419 N N . ALA A 1 181 ? 26.857 0.904 -42.995 1.00 89.88 181 ALA A N 1
ATOM 1420 C CA . ALA A 1 181 ? 28.064 0.203 -43.429 1.00 89.88 181 ALA A CA 1
ATOM 1421 C C . ALA A 1 181 ? 27.762 -0.803 -44.552 1.00 89.88 181 ALA A C 1
ATOM 1423 O O . ALA A 1 181 ? 28.511 -0.861 -45.530 1.00 89.88 181 ALA A O 1
ATOM 1424 N N . GLN A 1 182 ? 26.655 -1.546 -44.447 1.00 90.12 182 GLN A N 1
ATOM 1425 C CA . GLN A 1 182 ? 26.192 -2.452 -45.500 1.00 90.12 182 GLN A CA 1
ATOM 1426 C C . GLN A 1 182 ? 25.853 -1.698 -46.790 1.00 90.12 182 GLN A C 1
ATOM 1428 O O . GLN A 1 182 ? 26.292 -2.115 -47.860 1.00 90.12 182 GLN A O 1
ATOM 1433 N N . GLU A 1 183 ? 25.150 -0.566 -46.704 1.00 89.44 183 GLU A N 1
ATOM 1434 C CA . GLU A 1 183 ? 24.832 0.269 -47.869 1.00 89.44 183 GLU A CA 1
ATOM 1435 C C . GLU A 1 183 ? 26.093 0.788 -48.566 1.00 89.44 183 GLU A C 1
ATOM 1437 O O . GLU A 1 183 ? 26.202 0.701 -49.789 1.00 89.44 183 GLU A O 1
ATOM 1442 N N . ARG A 1 184 ? 27.089 1.268 -47.808 1.00 90.88 184 ARG A N 1
ATOM 1443 C CA . ARG A 1 184 ? 28.377 1.706 -48.377 1.00 90.88 184 ARG A CA 1
ATOM 1444 C C . ARG A 1 184 ? 29.143 0.561 -49.029 1.00 90.88 184 ARG A C 1
ATOM 1446 O O . ARG A 1 184 ? 29.703 0.744 -50.107 1.00 90.88 184 ARG A O 1
ATOM 1453 N N . ALA A 1 185 ? 29.173 -0.609 -48.392 1.00 90.06 185 ALA A N 1
ATOM 1454 C CA . ALA A 1 185 ? 29.826 -1.790 -48.950 1.00 90.06 185 ALA A CA 1
ATOM 1455 C C . ALA A 1 185 ? 29.144 -2.244 -50.250 1.00 90.06 185 ALA A C 1
ATOM 1457 O O . ALA A 1 185 ? 29.828 -2.562 -51.223 1.00 90.06 185 ALA A O 1
ATOM 1458 N N . LEU A 1 186 ? 27.808 -2.218 -50.291 1.00 90.62 186 LEU A N 1
ATOM 1459 C CA . LEU A 1 186 ? 27.035 -2.519 -51.491 1.00 90.62 186 LEU A CA 1
ATOM 1460 C C . LEU A 1 186 ? 27.303 -1.490 -52.595 1.00 90.62 186 LEU A C 1
ATOM 1462 O O . LEU A 1 186 ? 27.570 -1.883 -53.727 1.00 90.62 186 LEU A O 1
ATOM 1466 N N . ALA A 1 187 ? 27.303 -0.194 -52.273 1.00 90.62 187 ALA A N 1
ATOM 1467 C CA . ALA A 1 187 ? 27.604 0.869 -53.231 1.00 90.62 187 ALA A CA 1
ATOM 1468 C C . ALA A 1 187 ? 29.006 0.706 -53.846 1.00 90.62 187 ALA A C 1
ATOM 1470 O O . ALA A 1 187 ? 29.142 0.707 -55.067 1.00 90.62 187 ALA A O 1
ATOM 1471 N N . ALA A 1 188 ? 30.031 0.453 -53.024 1.00 89.75 188 ALA A N 1
ATOM 1472 C CA . ALA A 1 188 ? 31.392 0.193 -53.502 1.00 89.75 188 ALA A CA 1
ATOM 1473 C C . ALA A 1 188 ? 31.490 -1.099 -54.342 1.00 89.75 188 ALA A C 1
ATOM 1475 O O . ALA A 1 188 ? 32.243 -1.179 -55.320 1.00 89.75 188 ALA A O 1
ATOM 1476 N N . ALA A 1 189 ? 30.719 -2.133 -53.993 1.00 87.44 189 ALA A N 1
ATOM 1477 C CA . ALA A 1 189 ? 30.647 -3.360 -54.781 1.00 87.44 189 ALA A CA 1
ATOM 1478 C C . ALA A 1 189 ? 30.011 -3.117 -56.160 1.00 87.44 189 ALA A C 1
ATOM 1480 O O . ALA A 1 189 ? 30.506 -3.659 -57.150 1.00 87.44 189 ALA A O 1
ATOM 1481 N N . VAL A 1 190 ? 28.962 -2.294 -56.228 1.00 90.19 190 VAL A N 1
ATOM 1482 C CA . VAL A 1 190 ? 28.311 -1.887 -57.481 1.00 90.19 190 VAL A CA 1
ATOM 1483 C C . VAL A 1 190 ? 29.260 -1.045 -58.336 1.00 90.19 190 VAL A C 1
ATOM 1485 O O . VAL A 1 190 ? 29.405 -1.319 -59.524 1.00 90.19 190 VAL A O 1
ATOM 1488 N N . GLU A 1 191 ? 29.973 -0.088 -57.743 1.00 89.69 191 GLU A N 1
ATOM 1489 C CA . GLU A 1 191 ? 30.921 0.779 -58.459 1.00 89.69 191 GLU A CA 1
ATOM 1490 C C . GLU A 1 191 ? 32.116 0.002 -59.041 1.00 89.69 191 GLU A C 1
ATOM 1492 O O . GLU A 1 191 ? 32.569 0.271 -60.151 1.00 89.69 191 GLU A O 1
ATOM 1497 N N . SER A 1 192 ? 32.593 -1.028 -58.337 1.00 87.88 192 SER A N 1
ATOM 1498 C CA . SER A 1 192 ? 33.685 -1.903 -58.800 1.00 87.88 192 SER A CA 1
ATOM 1499 C C . SER A 1 192 ? 33.237 -3.051 -59.717 1.00 87.88 192 SER A C 1
ATOM 1501 O O . SER A 1 192 ? 34.078 -3.796 -60.228 1.00 87.88 192 SER A O 1
ATOM 1503 N N . ALA A 1 193 ? 31.931 -3.250 -59.916 1.00 88.19 193 ALA A N 1
ATOM 1504 C CA . ALA A 1 193 ? 31.394 -4.296 -60.786 1.00 88.19 193 ALA A CA 1
ATOM 1505 C C . ALA A 1 193 ? 31.826 -4.175 -62.265 1.00 88.19 193 ALA A C 1
ATOM 1507 O O . ALA A 1 193 ? 32.279 -5.191 -62.799 1.00 88.19 193 ALA A O 1
ATOM 1508 N N . PRO A 1 194 ? 31.761 -3.001 -62.934 1.00 88.31 194 PRO A N 1
ATOM 1509 C CA . PRO A 1 194 ? 32.183 -2.876 -64.333 1.00 88.31 194 PRO A CA 1
ATOM 1510 C C . PRO A 1 194 ? 33.668 -3.198 -64.522 1.00 88.31 194 PRO A C 1
ATOM 1512 O O . PRO A 1 194 ? 34.016 -3.959 -65.415 1.00 88.31 194 PRO A O 1
ATOM 1515 N N . VAL A 1 195 ? 34.535 -2.735 -63.614 1.00 86.94 195 VAL A N 1
ATOM 1516 C CA . VAL A 1 195 ? 35.978 -3.032 -63.668 1.00 86.94 195 VAL A CA 1
ATOM 1517 C C . VAL A 1 195 ? 36.242 -4.536 -63.551 1.00 86.94 195 VAL A C 1
ATOM 1519 O O . VAL A 1 195 ? 37.069 -5.083 -64.279 1.00 86.94 195 VAL A O 1
ATOM 1522 N N . ARG A 1 196 ? 35.525 -5.230 -62.658 1.00 86.19 196 ARG A N 1
ATOM 1523 C CA . ARG A 1 196 ? 35.632 -6.692 -62.513 1.00 86.19 196 ARG A CA 1
ATOM 1524 C C . ARG A 1 196 ? 35.131 -7.435 -63.753 1.00 86.19 196 ARG A C 1
ATOM 1526 O O . ARG A 1 196 ? 35.744 -8.425 -64.148 1.00 86.19 196 ARG A O 1
ATOM 1533 N N . LEU A 1 197 ? 34.051 -6.957 -64.370 1.00 89.62 197 LEU A N 1
ATOM 1534 C CA . LEU A 1 197 ? 33.531 -7.483 -65.634 1.00 89.62 197 LEU A CA 1
ATOM 1535 C C . LEU A 1 197 ? 34.543 -7.308 -66.770 1.00 89.62 197 LEU A C 1
ATOM 1537 O O . LEU A 1 197 ? 34.841 -8.280 -67.457 1.00 89.62 197 LEU A O 1
ATOM 1541 N N . ASP A 1 198 ? 35.137 -6.127 -66.913 1.00 89.81 198 ASP A N 1
ATOM 1542 C CA . ASP A 1 198 ? 36.139 -5.857 -67.948 1.00 89.81 198 ASP A CA 1
ATOM 1543 C C . ASP A 1 198 ? 37.394 -6.721 -67.771 1.00 89.81 198 ASP A C 1
ATOM 1545 O O . ASP A 1 198 ? 37.899 -7.306 -68.733 1.00 89.81 198 ASP A O 1
ATOM 1549 N N . GLN A 1 199 ? 37.876 -6.880 -66.534 1.00 89.31 199 GLN A N 1
ATOM 1550 C CA . GLN A 1 199 ? 38.994 -7.777 -66.225 1.00 89.31 199 GLN A CA 1
ATOM 1551 C C . GLN A 1 199 ? 38.672 -9.236 -66.566 1.00 89.31 199 GLN A C 1
ATOM 1553 O O . GLN A 1 199 ? 39.509 -9.940 -67.140 1.00 89.31 199 GLN A O 1
ATOM 1558 N N . PHE A 1 200 ? 37.460 -9.696 -66.250 1.00 89.38 200 PHE A N 1
ATOM 1559 C CA . PHE A 1 200 ? 37.011 -11.041 -66.597 1.00 89.38 200 PHE A CA 1
ATOM 1560 C C . PHE A 1 200 ? 36.947 -11.234 -68.117 1.00 89.38 200 PHE A C 1
ATOM 1562 O O . PHE A 1 200 ? 37.525 -12.187 -68.639 1.00 89.38 200 PHE A O 1
ATOM 1569 N N . VAL A 1 201 ? 36.316 -10.301 -68.836 1.00 91.31 201 VAL A N 1
ATOM 1570 C CA . VAL A 1 201 ? 36.213 -10.326 -70.301 1.00 91.31 201 VAL A CA 1
ATOM 1571 C C . VAL A 1 201 ? 37.603 -10.353 -70.934 1.00 91.31 201 VAL A C 1
ATOM 1573 O O . VAL A 1 201 ? 37.851 -11.182 -71.809 1.00 91.31 201 VAL A O 1
ATOM 1576 N N . SER A 1 202 ? 38.527 -9.516 -70.461 1.00 89.38 202 SER A N 1
ATOM 1577 C CA . SER A 1 202 ? 39.919 -9.491 -70.926 1.00 89.38 202 SER A CA 1
ATOM 1578 C C . SER A 1 202 ? 40.632 -10.831 -70.703 1.00 89.38 202 SER A C 1
ATOM 1580 O O . SER A 1 202 ? 41.263 -11.366 -71.615 1.00 89.38 202 SER A O 1
ATOM 1582 N N . THR A 1 203 ? 40.457 -11.436 -69.526 1.00 92.62 203 THR A N 1
ATOM 1583 C CA . THR A 1 203 ? 41.048 -12.742 -69.192 1.00 92.62 203 THR A CA 1
ATOM 1584 C C . THR A 1 203 ? 40.522 -13.851 -70.107 1.00 92.62 203 THR A C 1
ATOM 1586 O O . THR A 1 203 ? 41.297 -14.667 -70.608 1.00 92.62 203 THR A O 1
ATOM 1589 N N . VAL A 1 204 ? 39.212 -13.863 -70.378 1.00 91.31 204 VAL A N 1
ATOM 1590 C CA . VAL A 1 204 ? 38.589 -14.824 -71.300 1.00 91.31 204 VAL A CA 1
ATOM 1591 C C . VAL A 1 204 ? 39.119 -14.635 -72.722 1.00 91.31 204 VAL A C 1
ATOM 1593 O O . VAL A 1 204 ? 39.504 -15.616 -73.358 1.00 91.31 204 VAL A O 1
ATOM 1596 N N . HIS A 1 205 ? 39.209 -13.393 -73.208 1.00 90.44 205 HIS A N 1
ATOM 1597 C CA . HIS A 1 205 ? 39.769 -13.101 -74.531 1.00 90.44 205 HIS A CA 1
ATOM 1598 C C . HIS A 1 205 ? 41.221 -13.575 -74.652 1.00 90.44 205 HIS A C 1
ATOM 1600 O O . HIS A 1 205 ? 41.575 -14.214 -75.643 1.00 90.44 205 HIS A O 1
ATOM 1606 N N . ALA A 1 206 ? 42.050 -13.325 -73.635 1.00 89.50 206 ALA A N 1
ATOM 1607 C CA . ALA A 1 206 ? 43.433 -13.791 -73.607 1.00 89.50 206 ALA A CA 1
ATOM 1608 C C . ALA A 1 206 ? 43.527 -15.327 -73.643 1.00 89.50 206 ALA A C 1
ATOM 1610 O O . ALA A 1 206 ? 44.325 -15.878 -74.403 1.00 89.50 206 ALA A O 1
ATOM 1611 N N . GLY A 1 207 ? 42.679 -16.026 -72.880 1.00 90.06 207 GLY A N 1
ATOM 1612 C CA . GLY A 1 207 ? 42.617 -17.490 -72.884 1.00 90.06 207 GLY A CA 1
ATOM 1613 C C . GLY A 1 207 ? 42.193 -18.068 -74.238 1.00 90.06 207 GLY A C 1
ATOM 1614 O O . GLY A 1 207 ? 42.817 -19.010 -74.730 1.00 90.06 207 GLY A O 1
ATOM 1615 N N . ILE A 1 208 ? 41.183 -17.470 -74.882 1.00 89.62 208 ILE A N 1
ATOM 1616 C CA . ILE A 1 208 ? 40.758 -17.855 -76.237 1.00 89.62 208 ILE A CA 1
ATOM 1617 C C . ILE A 1 208 ? 41.905 -17.642 -77.231 1.00 89.62 208 ILE A C 1
ATOM 1619 O O . ILE A 1 208 ? 42.210 -18.545 -78.010 1.00 89.62 208 ILE A O 1
ATOM 1623 N N . ALA A 1 209 ? 42.579 -16.490 -77.187 1.00 88.38 209 ALA A N 1
ATOM 1624 C CA . ALA A 1 209 ? 43.698 -16.194 -78.078 1.00 88.38 209 ALA A CA 1
ATOM 1625 C C . ALA A 1 209 ? 44.840 -17.215 -77.928 1.00 88.38 209 ALA A C 1
ATOM 1627 O O . ALA A 1 209 ? 45.345 -17.720 -78.932 1.00 88.38 209 ALA A O 1
ATOM 1628 N N . GLN A 1 210 ? 45.200 -17.581 -76.694 1.00 89.69 210 GLN A N 1
ATOM 1629 C CA . GLN A 1 210 ? 46.204 -18.616 -76.425 1.00 89.69 210 GLN A CA 1
ATOM 1630 C C . GLN A 1 210 ? 45.781 -19.992 -76.959 1.00 89.69 210 GLN A C 1
ATOM 1632 O O . GLN A 1 210 ? 46.590 -20.692 -77.571 1.00 89.69 210 GLN A O 1
ATOM 1637 N N . ALA A 1 211 ? 44.514 -20.379 -76.781 1.00 87.19 211 ALA A N 1
ATOM 1638 C CA . ALA A 1 211 ? 43.993 -21.646 -77.294 1.00 87.19 211 ALA A CA 1
ATOM 1639 C C . ALA A 1 211 ? 44.023 -21.703 -78.832 1.00 87.19 211 ALA A C 1
ATOM 1641 O O . ALA A 1 211 ? 44.441 -22.712 -79.408 1.00 87.19 211 ALA A O 1
ATOM 1642 N N . VAL A 1 212 ? 43.640 -20.609 -79.500 1.00 89.06 212 VAL A N 1
ATOM 1643 C CA . VAL A 1 212 ? 43.704 -20.482 -80.964 1.00 89.06 212 VAL A CA 1
ATOM 1644 C C . VAL A 1 212 ? 45.150 -20.562 -81.450 1.00 89.06 212 VAL A C 1
ATOM 1646 O O . VAL A 1 212 ? 45.437 -21.328 -82.366 1.00 89.06 212 VAL A O 1
ATOM 1649 N N . GLN A 1 213 ? 46.081 -19.845 -80.814 1.00 88.19 213 GLN A N 1
ATOM 1650 C CA . GLN A 1 213 ? 47.507 -19.920 -81.152 1.00 88.19 213 GLN A CA 1
ATOM 1651 C C . GLN A 1 213 ? 48.059 -21.343 -80.992 1.00 88.19 213 GLN A C 1
ATOM 1653 O O . GLN A 1 213 ? 48.788 -21.820 -81.861 1.00 88.19 213 GLN A O 1
ATOM 1658 N N . GLY A 1 214 ? 47.663 -22.057 -79.933 1.00 89.12 214 GLY A N 1
ATOM 1659 C CA . GLY A 1 214 ? 48.028 -23.461 -79.733 1.00 89.12 214 GLY A CA 1
ATOM 1660 C C . GLY A 1 214 ? 47.487 -24.392 -80.827 1.00 89.12 214 GLY A C 1
ATOM 1661 O O . GLY A 1 214 ? 48.196 -25.295 -81.277 1.00 89.12 214 GLY A O 1
ATOM 1662 N N . LEU A 1 215 ? 46.254 -24.167 -81.295 1.00 87.25 215 LEU A N 1
ATOM 1663 C CA . LEU A 1 215 ? 45.667 -24.901 -82.422 1.00 87.25 215 LEU A CA 1
ATOM 1664 C C . LEU A 1 215 ? 46.385 -24.604 -83.743 1.00 87.25 215 LEU A C 1
ATOM 1666 O O . LEU A 1 215 ? 46.705 -25.539 -84.474 1.00 87.25 215 LEU A O 1
ATOM 1670 N N . VAL A 1 216 ? 46.686 -23.334 -84.029 1.00 87.44 216 VAL A N 1
ATOM 1671 C CA . VAL A 1 216 ? 47.439 -22.928 -85.228 1.00 87.44 216 VAL A CA 1
ATOM 1672 C C . VAL A 1 216 ? 48.828 -23.562 -85.233 1.00 87.44 216 VAL A C 1
ATOM 1674 O O . VAL A 1 216 ? 49.218 -24.155 -86.235 1.00 87.44 216 VAL A O 1
ATOM 1677 N N . ALA A 1 217 ? 49.543 -23.521 -84.106 1.00 85.56 217 ALA A N 1
ATOM 1678 C CA . ALA A 1 217 ? 50.855 -24.151 -83.981 1.00 85.56 217 ALA A CA 1
ATOM 1679 C C . ALA A 1 217 ? 50.789 -25.672 -84.214 1.00 85.56 217 ALA A C 1
ATOM 1681 O O . ALA A 1 217 ? 51.645 -26.236 -84.895 1.00 85.56 217 ALA A O 1
ATOM 1682 N N . ARG A 1 218 ? 49.745 -26.345 -83.708 1.00 86.19 218 ARG A N 1
ATOM 1683 C CA . ARG A 1 218 ? 49.501 -27.774 -83.974 1.00 86.19 218 ARG A CA 1
ATOM 1684 C C . ARG A 1 218 ? 49.205 -28.055 -85.445 1.00 86.19 218 ARG A C 1
ATOM 1686 O O . ARG A 1 218 ? 49.744 -29.017 -85.982 1.00 86.19 218 ARG A O 1
ATOM 1693 N N . LEU A 1 219 ? 48.384 -27.234 -86.099 1.00 80.12 219 LEU A N 1
ATOM 1694 C CA . LEU A 1 219 ? 48.088 -27.371 -87.528 1.00 80.12 219 LEU A CA 1
ATOM 1695 C C . LEU A 1 219 ? 49.341 -27.166 -88.385 1.00 80.12 219 LEU A C 1
ATOM 1697 O O . LEU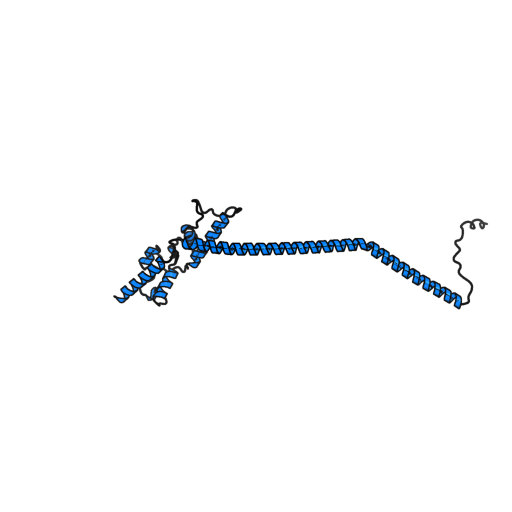 A 1 219 ? 49.593 -27.966 -89.278 1.00 80.12 219 LEU A O 1
ATOM 1701 N N . GLN A 1 220 ? 50.166 -26.166 -88.071 1.00 81.69 220 GLN A N 1
ATOM 1702 C CA . GLN A 1 220 ? 51.443 -25.933 -88.751 1.00 81.69 220 GLN A CA 1
ATOM 1703 C C . GLN A 1 220 ? 52.425 -27.093 -88.544 1.00 81.69 220 GLN A C 1
ATOM 1705 O O . GLN A 1 220 ? 53.077 -27.521 -89.493 1.00 81.69 220 GLN A O 1
ATOM 1710 N N . ALA A 1 221 ? 52.500 -27.648 -87.330 1.00 79.00 221 ALA A N 1
ATOM 1711 C CA . ALA A 1 221 ? 53.318 -28.827 -87.050 1.00 79.00 221 ALA A CA 1
ATOM 1712 C C . ALA A 1 221 ? 52.830 -30.065 -87.824 1.00 79.00 221 ALA A C 1
ATOM 1714 O O . ALA A 1 221 ? 53.645 -30.819 -88.351 1.00 79.00 221 ALA A O 1
ATOM 1715 N N . LEU A 1 222 ? 51.510 -30.253 -87.947 1.00 77.94 222 LEU A N 1
ATOM 1716 C CA . LEU A 1 222 ? 50.920 -31.322 -88.758 1.00 77.94 222 LEU A CA 1
ATOM 1717 C C . LEU A 1 222 ? 51.181 -31.120 -90.257 1.00 77.94 222 LEU A C 1
ATOM 1719 O O . LEU A 1 222 ? 51.530 -32.082 -90.929 1.00 77.94 222 LEU A O 1
ATOM 1723 N N . GLN A 1 223 ? 51.088 -29.890 -90.771 1.00 71.50 223 GLN A N 1
ATOM 1724 C CA . GLN A 1 223 ? 51.433 -29.561 -92.162 1.00 71.50 223 GLN A CA 1
ATOM 1725 C C . GLN A 1 223 ? 52.924 -29.778 -92.458 1.00 71.50 223 GLN A C 1
ATOM 1727 O O . GLN A 1 223 ? 53.280 -30.276 -93.524 1.00 71.50 223 GLN A O 1
ATOM 1732 N N . ALA A 1 224 ? 53.803 -29.449 -91.508 1.00 72.00 224 ALA A N 1
ATOM 1733 C CA . ALA A 1 224 ? 55.234 -29.721 -91.620 1.00 72.00 224 ALA A CA 1
ATOM 1734 C C . ALA A 1 224 ? 55.542 -31.230 -91.583 1.00 72.00 224 ALA A C 1
ATOM 1736 O O . ALA A 1 224 ? 56.463 -31.682 -92.261 1.00 72.00 224 ALA A O 1
ATOM 1737 N N . ALA A 1 225 ? 54.761 -32.014 -90.832 1.00 67.00 225 ALA A N 1
ATOM 1738 C CA . ALA A 1 225 ? 54.902 -33.466 -90.743 1.00 67.00 225 ALA A CA 1
ATOM 1739 C C . ALA A 1 225 ? 54.250 -34.229 -91.914 1.00 67.00 225 ALA A C 1
ATOM 1741 O O . ALA A 1 225 ? 54.678 -35.341 -92.216 1.00 67.00 225 ALA A O 1
ATOM 1742 N N . SER A 1 226 ? 53.233 -33.664 -92.580 1.00 55.91 226 SER A N 1
ATOM 1743 C CA . SER A 1 226 ? 52.473 -34.354 -93.633 1.00 55.91 226 SER A CA 1
ATOM 1744 C C . SER A 1 226 ? 53.069 -34.242 -95.036 1.00 55.91 226 SER A C 1
ATOM 1746 O O . SER A 1 226 ? 52.600 -34.939 -95.929 1.00 55.91 226 SER A O 1
ATOM 1748 N N . GLY A 1 227 ? 54.090 -33.406 -95.266 1.00 53.84 227 GLY A N 1
ATOM 1749 C CA . GLY A 1 227 ? 54.821 -33.387 -96.540 1.00 53.84 227 GLY A CA 1
ATOM 1750 C C . GLY A 1 227 ? 53.946 -33.199 -97.790 1.00 53.84 227 GLY A C 1
ATOM 1751 O O . GLY A 1 227 ? 54.287 -33.711 -98.852 1.00 53.84 227 GLY A O 1
ATOM 1752 N N . THR A 1 228 ? 52.827 -32.478 -97.688 1.00 43.44 228 THR A N 1
ATOM 1753 C CA . THR A 1 228 ? 51.915 -32.202 -98.808 1.00 43.44 228 THR A CA 1
ATOM 1754 C C . THR A 1 228 ? 51.787 -30.698 -99.011 1.00 43.44 228 THR A C 1
ATOM 1756 O O . THR A 1 228 ? 51.137 -29.999 -98.234 1.00 43.44 228 THR A O 1
ATOM 1759 N N . LYS A 1 229 ? 52.448 -30.203 -100.062 1.00 51.47 229 LYS A N 1
ATOM 1760 C CA . LYS A 1 229 ? 52.176 -28.898 -100.672 1.00 51.47 229 LYS A CA 1
ATOM 1761 C C . LYS A 1 229 ? 50.803 -28.937 -101.350 1.00 51.47 229 LYS A C 1
ATOM 1763 O O . LYS A 1 229 ? 50.435 -29.960 -101.910 1.00 51.47 229 LYS A O 1
ATOM 1768 N N . GLU A 1 230 ? 50.174 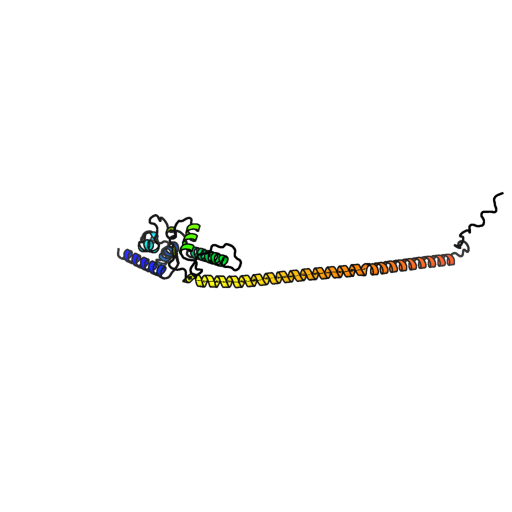-27.766 -101.362 1.00 49.03 230 GLU A N 1
ATOM 1769 C CA . GLU A 1 230 ? 48.948 -27.362 -102.065 1.00 49.03 230 GLU A CA 1
ATOM 1770 C C . GLU A 1 230 ? 47.637 -27.376 -101.269 1.00 49.03 230 GLU A C 1
ATOM 1772 O O . GLU A 1 230 ? 47.294 -28.319 -100.566 1.00 49.03 230 GLU A O 1
ATOM 1777 N N . TRP A 1 231 ? 46.907 -26.275 -101.492 1.00 42.62 231 TRP A N 1
ATOM 1778 C CA . TRP A 1 231 ? 45.538 -25.942 -101.086 1.00 42.62 231 TRP A CA 1
ATOM 1779 C C . TRP A 1 231 ? 45.355 -25.321 -99.697 1.00 42.62 231 TRP A C 1
ATOM 1781 O O . TRP A 1 231 ? 44.938 -25.975 -98.748 1.00 42.62 231 TRP A O 1
ATOM 1791 N N . LEU A 1 232 ? 45.614 -24.007 -99.614 1.00 42.19 232 LEU A N 1
ATOM 1792 C CA . LEU A 1 232 ? 44.612 -22.968 -99.287 1.00 42.19 232 LEU A CA 1
ATOM 1793 C C . LEU A 1 232 ? 45.309 -21.615 -99.047 1.00 42.19 232 LEU A C 1
ATOM 1795 O O . LEU A 1 232 ? 45.797 -21.335 -97.955 1.00 42.19 232 LEU A O 1
ATOM 1799 N N . GLN A 1 233 ? 45.330 -20.757 -100.072 1.00 45.62 233 GLN A N 1
ATOM 1800 C CA . GLN A 1 233 ? 45.456 -19.312 -99.865 1.00 45.62 233 GLN A CA 1
ATOM 1801 C C . GLN A 1 233 ? 44.050 -18.721 -99.672 1.00 45.62 233 GLN A C 1
ATOM 1803 O O . GLN A 1 233 ? 43.208 -18.903 -100.554 1.00 45.62 233 GLN A O 1
ATOM 1808 N N . PRO A 1 234 ? 43.758 -18.013 -98.568 1.00 39.94 234 PRO A N 1
ATOM 1809 C CA . PRO A 1 234 ? 42.536 -17.234 -98.441 1.00 39.94 234 PRO A CA 1
ATOM 1810 C C . PRO A 1 234 ? 42.776 -15.849 -99.053 1.00 39.94 234 PRO A C 1
ATOM 1812 O O . PRO A 1 234 ? 43.361 -14.969 -98.426 1.00 39.94 234 PRO A O 1
ATOM 1815 N N . GLY A 1 235 ? 42.358 -15.673 -100.304 1.00 47.31 235 GLY A N 1
ATOM 1816 C CA . GLY A 1 235 ? 42.547 -14.421 -101.037 1.00 47.31 235 GLY A CA 1
ATOM 1817 C C . GLY A 1 235 ? 41.883 -14.426 -102.409 1.00 47.31 235 GLY A C 1
ATOM 1818 O O . GLY A 1 235 ? 42.532 -14.120 -103.398 1.00 47.31 235 GLY A O 1
ATOM 1819 N N . ALA A 1 236 ? 40.606 -14.803 -102.478 1.00 38.94 236 ALA A N 1
ATOM 1820 C CA . ALA A 1 236 ? 39.784 -14.623 -103.672 1.00 38.94 236 ALA A CA 1
ATOM 1821 C C . ALA A 1 236 ? 38.428 -14.038 -103.262 1.00 38.94 236 ALA A C 1
ATOM 1823 O O . ALA A 1 236 ? 37.463 -14.756 -103.012 1.00 38.94 236 ALA A O 1
ATOM 1824 N N . VAL A 1 237 ? 38.386 -12.712 -103.152 1.00 44.81 237 VAL A N 1
ATOM 1825 C CA . VAL A 1 237 ? 37.153 -11.944 -103.344 1.00 44.81 237 VAL A CA 1
ATOM 1826 C C . VAL A 1 237 ? 37.138 -11.589 -104.835 1.00 44.81 237 VAL A C 1
ATOM 1828 O O . VAL A 1 237 ? 38.054 -10.891 -105.267 1.00 44.81 237 VAL A O 1
ATOM 1831 N N . PRO A 1 238 ? 36.195 -12.088 -105.650 1.00 41.53 238 PRO A N 1
ATOM 1832 C CA . PRO A 1 238 ? 36.123 -11.704 -107.056 1.00 41.53 238 PRO A CA 1
ATOM 1833 C C . PRO A 1 238 ? 35.632 -10.252 -107.192 1.00 41.53 238 PRO A C 1
ATOM 1835 O O . PRO A 1 238 ? 34.622 -9.871 -106.597 1.00 41.53 238 PRO A O 1
ATOM 1838 N N . SER A 1 239 ? 36.367 -9.443 -107.960 1.00 46.34 239 SER A N 1
ATOM 1839 C CA . SER A 1 239 ? 36.007 -8.077 -108.358 1.00 46.34 239 SER A CA 1
ATOM 1840 C C . SER A 1 239 ? 34.876 -8.078 -109.391 1.00 46.34 239 SER A C 1
ATOM 1842 O O . SER A 1 239 ? 34.821 -8.934 -110.269 1.00 46.34 239 SER A O 1
ATOM 1844 N N . SER A 1 240 ? 33.975 -7.099 -109.299 1.00 47.94 240 SER A N 1
ATOM 1845 C CA . SER A 1 240 ? 32.717 -7.016 -110.054 1.00 47.94 240 SER A CA 1
ATOM 1846 C C . SER A 1 240 ? 32.830 -6.451 -111.481 1.00 47.94 240 SER A C 1
ATOM 1848 O O . SER A 1 240 ? 31.865 -5.857 -111.951 1.00 47.94 240 SER A O 1
ATOM 1850 N N . GLU A 1 241 ? 33.966 -6.589 -112.169 1.00 50.12 241 GLU A N 1
ATOM 1851 C CA . GLU A 1 241 ? 34.178 -5.952 -113.489 1.00 50.12 241 GLU A CA 1
ATOM 1852 C C . GLU A 1 241 ? 34.373 -6.922 -114.673 1.00 50.12 241 GLU A C 1
ATOM 1854 O O . GLU A 1 241 ? 34.401 -6.469 -115.810 1.00 50.12 241 GLU A O 1
ATOM 1859 N N . ASP A 1 242 ? 34.360 -8.245 -114.465 1.00 48.53 242 ASP A N 1
ATOM 1860 C CA . ASP A 1 242 ? 34.505 -9.236 -115.558 1.00 48.53 242 ASP A CA 1
ATOM 1861 C C . ASP A 1 242 ? 33.178 -9.894 -116.012 1.00 48.53 242 ASP A C 1
ATOM 1863 O O . ASP A 1 242 ? 33.174 -10.935 -116.665 1.00 48.53 242 ASP A O 1
ATOM 1867 N N . MET A 1 243 ? 32.024 -9.296 -115.693 1.00 50.84 243 MET A N 1
ATOM 1868 C CA . MET A 1 243 ? 30.690 -9.839 -116.032 1.00 50.84 243 MET A CA 1
ATOM 1869 C C . MET A 1 243 ? 30.064 -9.271 -117.323 1.00 50.84 243 MET A C 1
ATOM 1871 O O . MET A 1 243 ? 28.905 -9.573 -117.598 1.00 50.84 243 MET A O 1
ATOM 1875 N N . ASP A 1 244 ? 30.806 -8.503 -118.133 1.00 50.09 244 ASP A N 1
ATOM 1876 C CA . ASP A 1 244 ? 30.244 -7.776 -119.292 1.00 50.09 244 ASP A CA 1
ATOM 1877 C C . ASP A 1 244 ? 30.820 -8.158 -120.675 1.00 50.09 244 ASP A C 1
ATOM 1879 O O . ASP A 1 244 ? 30.607 -7.443 -121.651 1.00 50.09 244 ASP A O 1
ATOM 1883 N N . SER A 1 245 ? 31.502 -9.306 -120.822 1.00 51.72 245 SER A N 1
ATOM 1884 C CA . SER A 1 245 ? 32.030 -9.754 -122.135 1.00 51.72 245 SER A CA 1
ATOM 1885 C C . SER A 1 245 ? 31.556 -11.126 -122.643 1.00 51.72 245 SER A C 1
ATOM 1887 O O . SER A 1 245 ? 32.070 -11.610 -123.646 1.00 51.72 245 SER A O 1
ATOM 1889 N N . MET A 1 246 ? 30.529 -11.741 -122.040 1.00 45.03 246 MET A N 1
ATOM 1890 C CA . MET A 1 246 ? 29.911 -12.975 -122.574 1.00 45.03 246 MET A CA 1
ATOM 1891 C C . MET A 1 246 ? 28.381 -12.884 -122.695 1.00 45.03 246 MET A C 1
ATOM 1893 O O . MET A 1 246 ? 27.640 -13.743 -122.216 1.00 45.03 246 MET A O 1
ATOM 1897 N N . ARG A 1 247 ? 27.907 -11.830 -123.369 1.00 47.38 247 ARG A N 1
ATOM 1898 C CA . ARG A 1 247 ? 26.620 -11.824 -124.081 1.00 47.38 247 ARG A CA 1
ATOM 1899 C C . ARG A 1 247 ? 26.887 -11.747 -125.585 1.00 47.38 247 ARG A C 1
ATOM 1901 O O . ARG A 1 247 ? 26.889 -10.655 -126.136 1.00 47.38 247 ARG A O 1
ATOM 1908 N N . GLU A 1 248 ? 27.105 -12.910 -126.191 1.00 41.28 248 GLU A N 1
ATOM 1909 C CA . GLU A 1 248 ? 26.721 -13.295 -127.562 1.00 41.28 248 GLU A CA 1
ATOM 1910 C C . GLU A 1 248 ? 26.794 -14.823 -127.692 1.00 41.28 248 GLU A C 1
ATOM 1912 O O . GLU A 1 248 ? 27.788 -15.413 -127.207 1.00 41.28 248 GLU A O 1
#

pLDDT: mean 82.26, std 17.01, range [34.84, 97.06]